Protein AF-E4Y263-F1 (afdb_monomer_lite)

pLDDT: mean 87.84, std 13.26, range [44.0, 98.25]

InterPro domains:
  IPR039341 Cilia- and flagella-associated protein 99 [PTHR34649] (2-249)

Foldseek 3Di:
DVVVVVVVVVVVVVVVVVVVVVVVVVVVVVVVVVVVVVVVVVVVVVVVVVVVVVVVVVVVVVVVVVVVVVVVVVVVVVVVVVVVVVVVVVVVVVVVVVVVVVVVVVVVVVVVVVVVVVVVVVVVVVVVVVVVVVVVVVVVPPDPDDQQDWPPPPDPPTGGNVVVVVVVVVVVVVVVVVVVVVVVVVVVVVVVVVVVVVVVVVVVVVVVVVVVVVVVVVVVVVVPDDDPPDVVNVVVVVVVVVVVVVVVVVD

Structure (mmCIF, N/CA/C/O backbone):
data_AF-E4Y263-F1
#
_entry.id   AF-E4Y263-F1
#
loop_
_atom_site.group_PDB
_atom_site.id
_atom_site.type_symbol
_atom_site.label_atom_id
_atom_site.label_alt_id
_atom_site.label_comp_id
_atom_site.label_asym_id
_atom_site.label_entity_id
_atom_site.label_seq_id
_atom_site.pdbx_PDB_ins_code
_atom_site.Cartn_x
_atom_site.Cartn_y
_atom_site.Cartn_z
_atom_site.occupancy
_atom_site.B_iso_or_equiv
_atom_site.auth_seq_id
_atom_site.auth_comp_id
_atom_site.auth_asym_id
_atom_site.auth_atom_id
_atom_site.pdbx_PDB_model_num
ATOM 1 N N . MET A 1 1 ? 80.414 5.541 -98.208 1.00 57.97 1 MET A N 1
ATOM 2 C CA . MET A 1 1 ? 80.816 5.590 -96.786 1.00 57.97 1 MET A CA 1
ATOM 3 C C . MET A 1 1 ? 80.369 6.869 -96.081 1.00 57.97 1 MET A C 1
ATOM 5 O O . MET A 1 1 ? 79.559 6.736 -95.184 1.00 57.97 1 MET A O 1
ATOM 9 N N . PHE A 1 2 ? 80.779 8.089 -96.466 1.00 61.56 2 PHE A N 1
ATOM 10 C CA . PHE A 1 2 ? 80.358 9.308 -95.733 1.00 61.56 2 PHE A CA 1
ATOM 11 C C . PHE A 1 2 ? 78.858 9.670 -95.847 1.00 61.56 2 PHE A C 1
ATOM 13 O O . PHE A 1 2 ? 78.283 10.146 -94.875 1.00 61.56 2 PHE A O 1
ATOM 20 N N . GLU A 1 3 ? 78.204 9.421 -96.987 1.00 65.25 3 GLU A N 1
ATOM 21 C CA . GLU A 1 3 ? 76.756 9.678 -97.153 1.00 65.25 3 GLU A CA 1
ATOM 22 C C . GLU A 1 3 ? 75.877 8.688 -96.378 1.00 65.25 3 GLU A C 1
ATOM 24 O O . GLU A 1 3 ? 74.865 9.073 -95.802 1.00 65.25 3 GLU A O 1
ATOM 29 N N . GLU A 1 4 ? 76.284 7.420 -96.314 1.00 72.12 4 GLU A N 1
ATOM 30 C CA . GLU A 1 4 ? 75.547 6.366 -95.606 1.00 72.12 4 GLU A CA 1
ATOM 31 C C . GLU A 1 4 ? 75.572 6.579 -94.088 1.00 72.12 4 GLU A C 1
ATOM 33 O O . GLU A 1 4 ? 74.602 6.267 -93.403 1.00 72.12 4 GLU A O 1
ATOM 38 N N . ASP A 1 5 ? 76.671 7.112 -93.551 1.00 75.94 5 ASP A N 1
ATOM 39 C CA . ASP A 1 5 ? 76.781 7.413 -92.123 1.00 75.94 5 ASP A CA 1
ATOM 40 C C . ASP A 1 5 ? 76.032 8.698 -91.743 1.00 75.94 5 ASP A C 1
ATOM 42 O O . ASP A 1 5 ? 75.445 8.755 -90.663 1.00 75.94 5 ASP A O 1
ATOM 46 N N . TRP A 1 6 ? 75.955 9.684 -92.645 1.00 78.75 6 TRP A N 1
ATOM 47 C CA . TRP A 1 6 ? 75.111 10.870 -92.461 1.00 78.75 6 TRP A CA 1
ATOM 48 C C . TRP A 1 6 ? 73.618 10.514 -92.444 1.00 78.75 6 TRP A C 1
ATOM 50 O O . TRP A 1 6 ? 72.897 10.918 -91.536 1.00 78.75 6 TRP A O 1
ATOM 60 N N . GLN A 1 7 ? 73.170 9.678 -93.385 1.00 78.94 7 GLN A N 1
ATOM 61 C CA . GLN A 1 7 ? 71.784 9.196 -93.442 1.00 78.94 7 GLN A CA 1
ATOM 62 C C . GLN A 1 7 ? 71.390 8.380 -92.206 1.00 78.94 7 GLN A C 1
ATOM 64 O O . GLN A 1 7 ? 70.271 8.498 -91.713 1.00 78.94 7 GLN A O 1
ATOM 69 N N . LYS A 1 8 ? 72.299 7.559 -91.665 1.00 82.19 8 LYS A N 1
ATOM 70 C CA . LYS A 1 8 ? 72.045 6.835 -90.407 1.00 82.19 8 LYS A CA 1
ATOM 71 C C . LYS A 1 8 ? 71.843 7.785 -89.232 1.00 82.19 8 LYS A C 1
ATOM 73 O O . LYS A 1 8 ? 71.008 7.506 -88.378 1.00 82.19 8 LYS A O 1
ATOM 78 N N . GLU A 1 9 ? 72.611 8.868 -89.165 1.00 83.62 9 GLU A N 1
ATOM 79 C CA . GLU A 1 9 ? 72.509 9.824 -88.065 1.00 83.62 9 GLU A CA 1
ATOM 80 C C . GLU A 1 9 ? 71.246 10.692 -88.174 1.00 83.62 9 GLU A C 1
ATOM 82 O O . GLU A 1 9 ? 70.584 10.940 -87.169 1.00 83.62 9 GLU A O 1
ATOM 87 N N . GLU A 1 10 ? 70.846 11.063 -89.392 1.00 84.19 10 GLU A N 1
ATOM 88 C CA . GLU A 1 10 ? 69.565 11.726 -89.664 1.00 84.19 10 GLU A CA 1
ATOM 89 C C . GLU A 1 10 ? 68.377 10.836 -89.260 1.00 84.19 10 GLU A C 1
ATOM 91 O O . GLU A 1 10 ? 67.541 11.258 -88.460 1.00 84.19 10 GLU A O 1
ATOM 96 N N . ASN A 1 11 ? 68.374 9.563 -89.673 1.00 86.25 11 ASN A N 1
ATOM 97 C CA . ASN A 1 11 ? 67.344 8.596 -89.280 1.00 86.25 11 ASN A CA 1
ATOM 98 C C . ASN A 1 11 ? 67.268 8.404 -87.755 1.00 86.25 11 ASN A C 1
ATOM 100 O O . ASN A 1 11 ? 66.178 8.326 -87.196 1.00 86.25 11 ASN A O 1
ATOM 104 N N . ARG A 1 12 ? 68.408 8.377 -87.050 1.00 87.56 12 ARG A N 1
ATOM 105 C CA . ARG A 1 12 ? 68.437 8.276 -85.578 1.00 87.56 12 ARG A CA 1
ATOM 106 C C . ARG A 1 12 ? 67.826 9.492 -84.894 1.00 87.56 12 ARG A C 1
ATOM 108 O O . ARG A 1 12 ? 67.163 9.358 -83.867 1.00 87.56 12 ARG A O 1
ATOM 115 N N . LEU A 1 13 ? 68.079 10.693 -85.411 1.00 87.62 13 LEU A N 1
ATOM 116 C CA . LEU A 1 13 ? 67.473 11.910 -84.873 1.00 87.62 13 LEU A CA 1
ATOM 117 C C . LEU A 1 13 ? 65.959 11.903 -85.097 1.00 87.62 13 LEU A C 1
ATOM 119 O O . LEU A 1 13 ? 65.211 12.257 -84.184 1.00 87.62 13 LEU A O 1
ATOM 123 N N . GLU A 1 14 ? 65.506 11.449 -86.263 1.00 89.44 14 GLU A N 1
ATOM 124 C CA . GLU A 1 14 ? 64.083 11.277 -86.558 1.00 89.44 14 GLU A CA 1
ATOM 125 C C . GLU A 1 14 ? 63.421 10.235 -85.646 1.00 89.44 14 GLU A C 1
ATOM 127 O O . GLU A 1 14 ? 62.374 10.528 -85.062 1.00 89.44 14 GLU A O 1
ATOM 132 N N . GLU A 1 15 ? 64.051 9.075 -85.440 1.00 91.19 15 GLU A N 1
ATOM 133 C CA . GLU A 1 15 ? 63.606 8.041 -84.495 1.00 91.19 15 GLU A CA 1
ATOM 134 C C . GLU A 1 15 ? 63.471 8.605 -83.074 1.00 91.19 15 GLU A C 1
ATOM 136 O O . GLU A 1 15 ? 62.409 8.497 -82.466 1.00 91.19 15 GLU A O 1
ATOM 141 N N . ASN A 1 16 ? 64.486 9.317 -82.573 1.00 89.75 16 ASN A N 1
ATOM 142 C CA . ASN A 1 16 ? 64.450 9.926 -81.239 1.00 89.75 16 ASN A CA 1
ATOM 143 C C . ASN A 1 16 ? 63.331 10.976 -81.088 1.00 89.75 16 ASN A C 1
ATOM 145 O O . ASN A 1 16 ? 62.694 11.075 -80.035 1.00 89.75 16 ASN A O 1
ATOM 149 N N . ILE A 1 17 ? 63.076 11.781 -82.126 1.00 92.94 17 ILE A N 1
ATOM 150 C CA . ILE A 1 17 ? 61.985 12.768 -82.125 1.00 92.94 17 ILE A CA 1
ATOM 151 C C . ILE A 1 17 ? 60.624 12.062 -82.121 1.00 92.94 17 ILE A C 1
ATOM 153 O O . ILE A 1 17 ? 59.702 12.508 -81.426 1.00 92.94 17 ILE A O 1
ATOM 157 N N . LEU A 1 18 ? 60.477 10.984 -82.893 1.00 93.06 18 LEU A N 1
ATOM 158 C CA . LEU A 1 18 ? 59.260 10.176 -82.928 1.00 93.06 18 LEU A CA 1
ATOM 159 C C . LEU A 1 18 ? 59.023 9.465 -81.593 1.00 93.06 18 LEU A C 1
ATOM 161 O O . LEU A 1 18 ? 57.904 9.524 -81.088 1.00 93.06 18 LEU A O 1
ATOM 165 N N . ASP A 1 19 ? 60.060 8.914 -80.969 1.00 91.94 19 ASP A N 1
ATOM 166 C CA . ASP A 1 19 ? 59.988 8.287 -79.647 1.00 91.94 19 ASP A CA 1
ATOM 167 C C . ASP A 1 19 ? 59.606 9.290 -78.554 1.00 91.94 19 ASP A C 1
ATOM 169 O O . ASP A 1 19 ? 58.760 9.004 -77.704 1.00 91.94 19 ASP A O 1
ATOM 173 N N . ALA A 1 20 ? 60.157 10.507 -78.590 1.00 92.00 20 ALA A N 1
ATOM 174 C CA . ALA A 1 20 ? 59.781 11.566 -77.655 1.00 92.00 20 ALA A CA 1
ATOM 175 C C . ALA A 1 20 ? 58.307 11.985 -77.819 1.00 92.00 20 ALA A C 1
ATOM 177 O O . ALA A 1 20 ? 57.600 12.185 -76.824 1.00 92.00 20 ALA A O 1
ATOM 178 N N . LYS A 1 21 ? 57.818 12.085 -79.065 1.00 94.81 21 LYS A N 1
ATOM 179 C CA . LYS A 1 21 ? 56.397 12.346 -79.356 1.00 94.81 21 LYS A CA 1
ATOM 180 C C . LYS A 1 21 ? 55.520 11.192 -78.877 1.00 94.81 21 LYS A C 1
ATOM 182 O O . LYS A 1 21 ? 54.539 11.437 -78.181 1.00 94.81 21 LYS A O 1
ATOM 187 N N . LEU A 1 22 ? 55.901 9.952 -79.178 1.00 94.75 22 LEU A N 1
ATOM 188 C CA . LEU A 1 22 ? 55.181 8.751 -78.765 1.00 94.75 22 LEU A CA 1
ATOM 189 C C . LEU A 1 22 ? 55.103 8.645 -77.239 1.00 94.75 22 LEU A C 1
ATOM 191 O O . LEU A 1 22 ? 54.028 8.411 -76.699 1.00 94.75 22 LEU A O 1
ATOM 195 N N . SER A 1 23 ? 56.206 8.898 -76.535 1.00 94.81 23 SER A N 1
ATOM 196 C CA . SER A 1 23 ? 56.261 8.921 -75.071 1.00 94.81 23 SER A CA 1
ATOM 197 C C . SER A 1 23 ? 55.316 9.971 -74.478 1.00 94.81 23 SER A C 1
ATOM 199 O O . SER A 1 23 ? 54.583 9.688 -73.527 1.00 94.81 23 SER A O 1
ATOM 201 N N . ARG A 1 24 ? 55.251 11.167 -75.082 1.00 94.69 24 ARG A N 1
ATOM 202 C CA . ARG A 1 24 ? 54.314 12.220 -74.667 1.00 94.69 24 ARG A CA 1
ATOM 203 C C . ARG A 1 24 ? 52.859 11.795 -74.863 1.00 94.69 24 ARG A C 1
ATOM 205 O O . ARG A 1 24 ? 52.063 11.945 -73.938 1.00 94.69 24 ARG A O 1
ATOM 212 N N . GLU A 1 25 ? 52.522 11.235 -76.021 1.00 94.12 25 GLU A N 1
ATOM 213 C CA . GLU A 1 25 ? 51.172 10.727 -76.300 1.00 94.12 25 GLU A CA 1
ATOM 214 C C . GLU A 1 25 ? 50.807 9.559 -75.369 1.00 94.12 25 GLU A C 1
ATOM 216 O O . GLU A 1 25 ? 49.720 9.528 -74.796 1.00 94.12 25 GLU A O 1
ATOM 221 N N . MET A 1 26 ? 51.740 8.637 -75.112 1.00 93.94 26 MET A N 1
ATOM 222 C CA . MET A 1 26 ? 51.562 7.545 -74.151 1.00 93.94 26 MET A CA 1
ATOM 223 C C . MET A 1 26 ? 51.335 8.065 -72.729 1.00 93.94 26 MET A C 1
ATOM 225 O O . MET A 1 26 ? 50.487 7.526 -72.018 1.00 93.94 26 MET A O 1
ATOM 229 N N . ALA A 1 27 ? 52.040 9.117 -72.304 1.00 95.12 27 ALA A N 1
ATOM 230 C CA . ALA A 1 27 ? 51.827 9.748 -71.003 1.00 95.12 27 ALA A CA 1
ATOM 231 C C . ALA A 1 27 ? 50.429 10.380 -70.897 1.00 95.12 27 ALA A C 1
ATOM 233 O O . ALA A 1 27 ? 49.756 10.194 -69.882 1.00 95.12 27 ALA A O 1
ATOM 234 N N . VAL A 1 28 ? 49.956 11.056 -71.953 1.00 95.75 28 VAL A N 1
ATOM 235 C CA . VAL A 1 28 ? 48.591 11.611 -72.024 1.00 95.75 28 VAL A CA 1
ATOM 236 C C . VAL A 1 28 ? 47.544 10.496 -71.975 1.00 95.75 28 VAL A C 1
ATOM 238 O O . VAL A 1 28 ? 46.604 10.574 -71.185 1.00 95.75 28 VAL A O 1
ATOM 241 N N . ILE A 1 29 ? 47.729 9.420 -72.746 1.00 95.81 29 ILE A N 1
ATOM 242 C CA . ILE A 1 29 ? 46.830 8.257 -72.750 1.00 95.81 29 ILE A CA 1
ATOM 243 C C . ILE A 1 29 ? 46.805 7.581 -71.375 1.00 95.81 29 ILE A C 1
ATOM 245 O O . ILE A 1 29 ? 45.734 7.247 -70.870 1.00 95.81 29 ILE A O 1
ATOM 249 N N . ASN A 1 30 ? 47.963 7.376 -70.747 1.00 95.50 30 ASN A N 1
ATOM 250 C CA . ASN A 1 30 ? 48.049 6.767 -69.421 1.00 95.50 30 ASN A CA 1
ATOM 251 C C . ASN A 1 30 ? 47.396 7.651 -68.355 1.00 95.50 30 ASN A C 1
ATOM 253 O O . ASN A 1 30 ? 46.682 7.137 -67.496 1.00 95.50 30 ASN A O 1
ATOM 257 N N . HIS A 1 31 ? 47.570 8.970 -68.444 1.00 95.69 31 HIS A N 1
ATOM 258 C CA . HIS A 1 31 ? 46.895 9.914 -67.562 1.00 95.69 31 HIS A CA 1
ATOM 259 C C . HIS A 1 31 ? 45.370 9.869 -67.737 1.00 95.69 31 HIS A C 1
ATOM 261 O O . HIS A 1 31 ? 44.643 9.785 -66.749 1.00 95.69 31 HIS A O 1
ATOM 267 N N . ALA A 1 32 ? 44.882 9.834 -68.980 1.00 95.44 32 ALA A N 1
ATOM 268 C CA . ALA A 1 32 ? 43.458 9.697 -69.275 1.00 95.44 32 ALA A CA 1
ATOM 269 C C . ALA A 1 32 ? 42.880 8.371 -68.747 1.00 95.44 32 ALA A C 1
ATOM 271 O O . ALA A 1 32 ? 41.819 8.368 -68.124 1.00 95.44 32 ALA A O 1
ATOM 272 N N . LYS A 1 33 ? 43.599 7.252 -68.922 1.00 96.19 33 LYS A N 1
ATOM 273 C CA . LYS A 1 33 ? 43.217 5.943 -68.360 1.00 96.19 33 LYS A CA 1
ATOM 274 C C . LYS A 1 33 ? 43.153 5.973 -66.834 1.00 96.19 33 LYS A C 1
ATOM 276 O O . LYS A 1 33 ? 42.241 5.395 -66.250 1.00 96.19 33 LYS A O 1
ATOM 281 N N . GLU A 1 34 ? 44.098 6.644 -66.185 1.00 96.81 34 GLU A N 1
ATOM 282 C CA . GLU A 1 34 ? 44.125 6.760 -64.727 1.00 96.81 34 GLU A CA 1
ATOM 283 C C . GLU A 1 34 ? 42.962 7.609 -64.198 1.00 96.81 34 GLU A C 1
ATOM 285 O O . GLU A 1 34 ? 42.326 7.245 -63.211 1.00 96.81 34 GLU A O 1
ATOM 290 N N . ILE A 1 35 ? 42.623 8.701 -64.889 1.00 96.44 35 ILE A N 1
ATOM 291 C CA . ILE A 1 35 ? 41.430 9.503 -64.591 1.00 96.44 35 ILE A CA 1
ATOM 292 C C . ILE A 1 35 ? 40.163 8.648 -64.724 1.00 96.44 35 ILE A C 1
ATOM 294 O O . ILE A 1 35 ? 39.343 8.634 -63.810 1.00 96.44 35 ILE A O 1
ATOM 298 N N . GLN A 1 36 ? 40.021 7.887 -65.814 1.00 96.50 36 GLN A N 1
ATOM 299 C CA . GLN A 1 36 ? 38.869 7.002 -66.022 1.00 96.50 36 GLN A CA 1
ATOM 300 C C . GLN A 1 36 ? 38.743 5.940 -64.924 1.00 96.50 36 GLN A C 1
ATOM 302 O O . GLN A 1 36 ? 37.648 5.730 -64.412 1.00 96.50 36 GLN A O 1
ATOM 307 N N . ARG A 1 37 ? 39.852 5.314 -64.510 1.00 96.81 37 ARG A N 1
ATOM 308 C CA . ARG A 1 37 ? 39.857 4.352 -63.395 1.00 96.81 37 ARG A CA 1
ATOM 309 C C . ARG A 1 37 ? 39.425 4.989 -62.081 1.00 96.81 37 ARG A C 1
ATOM 311 O O . ARG A 1 37 ? 38.632 4.401 -61.358 1.00 96.81 37 ARG A O 1
ATOM 318 N N . LYS A 1 38 ? 39.922 6.191 -61.778 1.00 97.19 38 LYS A N 1
ATOM 319 C CA . LYS A 1 38 ? 39.531 6.925 -60.567 1.00 97.19 38 LYS A CA 1
ATOM 320 C C . LYS A 1 38 ? 38.054 7.298 -60.577 1.00 97.19 38 LYS A C 1
ATOM 322 O O . LYS A 1 38 ? 37.421 7.214 -59.531 1.00 97.19 38 LYS A O 1
ATOM 327 N N . HIS A 1 39 ? 37.508 7.684 -61.730 1.00 96.94 39 HIS A N 1
ATOM 328 C CA . HI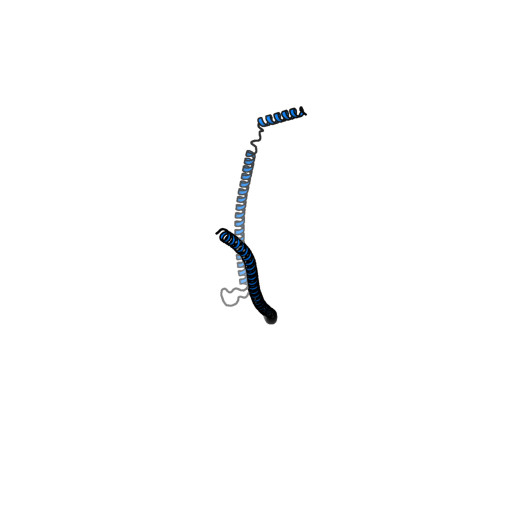S A 1 39 ? 36.073 7.923 -61.871 1.00 96.94 39 HIS A CA 1
ATOM 329 C C . HIS A 1 39 ? 35.261 6.644 -61.670 1.00 96.94 39 HIS A C 1
ATOM 331 O O . HIS A 1 39 ? 34.357 6.658 -60.846 1.00 96.94 39 HIS A O 1
ATOM 337 N N . ALA A 1 40 ? 35.636 5.540 -62.325 1.00 96.69 40 ALA A N 1
ATOM 338 C CA . ALA A 1 40 ? 34.960 4.254 -62.154 1.00 96.69 40 ALA A CA 1
ATOM 339 C C . ALA A 1 40 ? 34.953 3.802 -60.684 1.00 96.69 40 ALA A C 1
ATOM 341 O O . ALA A 1 40 ? 33.898 3.492 -60.146 1.00 96.69 40 ALA A O 1
ATOM 342 N N . LEU A 1 41 ? 36.100 3.878 -59.999 1.00 97.75 41 LEU A N 1
ATOM 343 C CA . LEU A 1 41 ? 36.201 3.540 -58.576 1.00 97.75 41 LEU A CA 1
ATOM 344 C C . LEU A 1 41 ? 35.361 4.482 -57.698 1.00 97.75 41 LEU A C 1
ATOM 346 O O . LEU A 1 41 ? 34.748 4.046 -56.728 1.00 97.75 41 LEU A O 1
ATOM 350 N N . ALA A 1 42 ? 35.316 5.778 -58.019 1.00 97.44 42 ALA A N 1
ATOM 351 C CA . ALA A 1 42 ? 34.481 6.730 -57.292 1.00 97.44 42 ALA A CA 1
ATOM 352 C C . ALA A 1 42 ? 32.982 6.456 -57.485 1.00 97.44 42 ALA A C 1
ATOM 354 O O . ALA A 1 42 ? 32.214 6.646 -56.542 1.00 97.44 42 ALA A O 1
ATOM 355 N N . ASP A 1 43 ? 32.568 6.023 -58.675 1.00 96.81 43 ASP A N 1
ATOM 356 C CA . ASP A 1 43 ? 31.181 5.662 -58.961 1.00 96.81 43 ASP A CA 1
ATOM 357 C C . ASP A 1 43 ? 30.799 4.341 -58.275 1.00 96.81 43 ASP A C 1
ATOM 359 O O . ASP A 1 43 ? 29.771 4.298 -57.603 1.00 96.81 43 ASP A O 1
ATOM 363 N N . GLU A 1 44 ? 31.671 3.326 -58.297 1.00 97.25 44 GLU A N 1
ATOM 364 C CA . GLU A 1 44 ? 31.502 2.087 -57.519 1.00 97.25 44 GLU A CA 1
ATOM 365 C C . GLU A 1 44 ? 31.345 2.383 -56.018 1.00 97.25 44 GLU A C 1
ATOM 367 O O . GLU A 1 44 ? 30.388 1.937 -55.384 1.00 97.25 44 GLU A O 1
ATOM 372 N N . LEU A 1 45 ? 32.225 3.217 -55.451 1.00 97.50 45 LEU A N 1
ATOM 373 C CA . LEU A 1 45 ? 32.158 3.596 -54.038 1.00 97.50 45 LEU A CA 1
ATOM 374 C C . LEU A 1 45 ? 30.873 4.371 -53.703 1.00 97.50 45 LEU A C 1
ATOM 376 O O . LEU A 1 45 ? 30.320 4.216 -52.613 1.00 97.50 45 LEU A O 1
ATOM 380 N N . ARG A 1 46 ? 30.383 5.215 -54.621 1.00 97.44 46 ARG A N 1
ATOM 381 C CA . ARG A 1 46 ? 29.104 5.922 -54.450 1.00 97.44 46 ARG A CA 1
ATOM 382 C C . ARG A 1 46 ? 27.934 4.950 -54.430 1.00 97.44 46 ARG A C 1
ATOM 384 O O . ARG A 1 46 ? 27.064 5.106 -53.578 1.00 97.44 46 ARG A O 1
ATOM 391 N N . GLU A 1 47 ? 27.910 3.970 -55.329 1.00 97.19 47 GLU A N 1
ATOM 392 C CA . GLU A 1 47 ? 26.861 2.949 -55.361 1.00 97.19 47 GLU A CA 1
ATOM 393 C C . GLU A 1 47 ? 26.874 2.080 -54.099 1.00 97.19 47 GLU A C 1
ATOM 395 O O . GLU A 1 47 ? 25.821 1.823 -53.516 1.00 97.19 47 GLU A O 1
ATOM 400 N N . GLU A 1 48 ? 28.051 1.650 -53.636 1.00 97.19 48 GLU A N 1
ATOM 401 C CA . GLU A 1 48 ? 28.186 0.909 -52.377 1.00 97.19 48 GLU A CA 1
ATOM 402 C C . GLU A 1 48 ? 27.718 1.738 -51.179 1.00 97.19 48 GLU A C 1
ATOM 404 O O . GLU A 1 48 ? 26.961 1.253 -50.337 1.00 97.19 48 GLU A O 1
ATOM 409 N N . TYR A 1 49 ? 28.111 3.012 -51.123 1.00 97.06 49 TYR A N 1
ATOM 410 C CA . TYR A 1 49 ? 27.677 3.918 -50.066 1.00 97.06 49 TYR A CA 1
ATOM 411 C C . TYR A 1 49 ? 26.158 4.135 -50.075 1.00 97.06 49 TYR A C 1
ATOM 413 O O . TYR A 1 49 ? 25.537 4.137 -49.012 1.00 97.06 49 TYR A O 1
ATOM 421 N N . GLN A 1 50 ? 25.546 4.278 -51.255 1.00 97.44 50 GLN A N 1
ATOM 422 C CA . GLN A 1 50 ? 24.092 4.395 -51.392 1.00 97.44 50 GLN A CA 1
ATOM 423 C C . GLN A 1 50 ? 23.377 3.132 -50.909 1.00 97.44 50 GLN A C 1
ATOM 425 O O . GLN A 1 50 ? 22.458 3.242 -50.105 1.00 97.44 50 GLN A O 1
ATOM 430 N N . LYS A 1 51 ? 23.852 1.939 -51.290 1.00 97.50 51 LYS A N 1
ATOM 431 C CA . LYS A 1 51 ? 23.293 0.666 -50.799 1.00 97.50 51 LYS A CA 1
ATOM 432 C C . LYS A 1 51 ? 23.353 0.573 -49.275 1.00 97.50 51 LYS A C 1
ATOM 434 O O . LYS A 1 51 ? 22.362 0.227 -48.640 1.00 97.50 51 LYS A O 1
ATOM 439 N N . LEU A 1 52 ? 24.486 0.939 -48.673 1.00 97.75 52 LEU A N 1
ATOM 440 C CA . LEU A 1 52 ? 24.631 0.954 -47.214 1.00 97.75 52 LEU A CA 1
ATOM 441 C C . LEU A 1 52 ? 23.684 1.955 -46.543 1.00 97.75 52 LEU A C 1
ATOM 443 O O . LEU A 1 52 ? 23.144 1.664 -45.473 1.00 97.75 52 LEU A O 1
ATOM 447 N N . LEU A 1 53 ? 23.480 3.124 -47.153 1.00 97.56 53 LEU A N 1
ATOM 448 C CA . LEU A 1 53 ? 22.547 4.130 -46.655 1.00 97.56 53 LEU A CA 1
ATOM 449 C C . LEU A 1 53 ? 21.100 3.633 -46.732 1.00 97.56 53 LEU A C 1
ATOM 451 O O . LEU A 1 53 ? 20.359 3.779 -45.759 1.00 97.56 53 LEU A O 1
ATOM 455 N N . ASP A 1 54 ? 20.721 3.008 -47.845 1.00 97.56 54 ASP A N 1
ATOM 456 C CA . ASP A 1 54 ? 19.390 2.442 -48.050 1.00 97.56 54 ASP A CA 1
ATOM 457 C C . ASP A 1 54 ? 19.120 1.327 -47.035 1.00 97.56 54 ASP A C 1
ATOM 459 O O . ASP A 1 54 ? 18.112 1.368 -46.328 1.00 97.56 54 ASP A O 1
ATOM 463 N N . GLU A 1 55 ? 20.055 0.392 -46.855 1.00 97.69 55 GLU A N 1
ATOM 464 C CA . GLU A 1 55 ? 19.941 -0.658 -45.839 1.00 97.69 55 GLU A CA 1
ATOM 465 C C . GLU A 1 55 ? 19.839 -0.091 -44.418 1.00 97.69 55 GLU A C 1
ATOM 467 O O . GLU A 1 55 ? 19.033 -0.562 -43.612 1.00 97.69 55 GLU A O 1
ATOM 472 N N . ALA A 1 56 ? 20.644 0.923 -44.091 1.00 97.81 56 ALA A N 1
ATOM 473 C CA . ALA A 1 56 ? 20.570 1.586 -42.795 1.00 97.81 56 ALA A CA 1
ATOM 474 C C . ALA A 1 56 ? 19.220 2.292 -42.606 1.00 97.81 56 ALA A C 1
ATOM 476 O O . ALA A 1 56 ? 18.667 2.269 -41.507 1.00 97.81 56 ALA A O 1
ATOM 477 N N . SER A 1 57 ? 18.667 2.899 -43.659 1.00 97.62 57 SER A N 1
ATOM 478 C CA . SER A 1 57 ? 17.361 3.561 -43.608 1.00 97.62 57 SER A CA 1
ATOM 479 C C . SER A 1 57 ? 16.229 2.568 -43.334 1.00 97.62 57 SER A C 1
ATOM 481 O O . SER A 1 57 ? 15.386 2.839 -42.477 1.00 97.62 57 SER A O 1
ATOM 483 N N . VAL A 1 58 ? 16.265 1.394 -43.974 1.00 97.81 58 VAL A N 1
ATOM 484 C CA . VAL A 1 58 ? 15.288 0.316 -43.776 1.00 97.81 58 VAL A CA 1
ATOM 485 C C . VAL A 1 58 ? 15.392 -0.239 -42.359 1.00 97.81 58 VAL A C 1
ATOM 487 O O . VAL A 1 58 ? 14.392 -0.252 -41.646 1.00 97.81 58 VAL A O 1
ATOM 490 N N . ARG A 1 59 ? 16.602 -0.589 -41.900 1.00 97.88 59 ARG A N 1
ATOM 491 C CA . ARG A 1 59 ? 16.819 -1.086 -40.529 1.00 97.88 59 ARG A CA 1
ATOM 492 C C . ARG A 1 59 ? 16.339 -0.085 -39.478 1.00 97.88 59 ARG A C 1
ATOM 494 O O . ARG A 1 59 ? 15.612 -0.448 -38.560 1.00 97.88 59 ARG A O 1
ATOM 501 N N . ASN A 1 60 ? 16.667 1.195 -39.651 1.00 97.38 60 ASN A N 1
ATOM 502 C CA . ASN A 1 60 ? 16.207 2.247 -38.746 1.00 97.38 60 ASN A CA 1
ATOM 503 C C . ASN A 1 60 ? 14.677 2.399 -38.753 1.00 97.38 60 ASN A C 1
ATOM 505 O O . ASN A 1 60 ? 14.095 2.719 -37.717 1.00 97.38 60 ASN A O 1
ATOM 509 N N . ALA A 1 61 ? 14.018 2.216 -39.900 1.00 97.75 61 ALA A N 1
ATOM 510 C CA . ALA A 1 61 ? 12.562 2.279 -39.991 1.00 97.75 61 ALA A CA 1
ATOM 511 C C . ALA A 1 61 ? 11.898 1.087 -39.284 1.00 97.75 61 ALA A C 1
ATOM 513 O O . ALA A 1 61 ? 10.947 1.283 -38.528 1.00 97.75 61 ALA A O 1
ATOM 514 N N . GLU A 1 62 ? 12.431 -0.121 -39.467 1.00 97.62 62 GLU A N 1
ATOM 515 C CA . GLU A 1 62 ? 11.959 -1.338 -38.797 1.00 97.62 62 GLU A CA 1
ATOM 516 C C . GLU A 1 62 ? 12.124 -1.252 -37.274 1.00 97.62 62 GLU A C 1
ATOM 518 O O . GLU A 1 62 ? 11.184 -1.530 -36.528 1.00 97.62 62 GLU A O 1
ATOM 523 N N . GLU A 1 63 ? 13.287 -0.799 -36.799 1.00 97.38 63 GLU A N 1
ATOM 524 C CA . GLU A 1 63 ? 13.540 -0.600 -35.369 1.00 97.38 63 GLU A CA 1
ATOM 525 C C . GLU A 1 63 ? 12.592 0.437 -34.760 1.00 97.38 63 GLU A C 1
ATOM 527 O O . GLU A 1 63 ? 12.047 0.221 -33.675 1.00 97.38 63 GLU A O 1
ATOM 532 N N . ARG A 1 64 ? 12.349 1.551 -35.463 1.00 97.50 64 ARG A N 1
ATOM 533 C CA . ARG A 1 64 ? 11.391 2.575 -35.018 1.00 97.50 64 ARG A CA 1
ATOM 534 C C . ARG A 1 64 ? 9.979 2.016 -34.924 1.00 97.50 64 ARG A C 1
ATOM 536 O O . ARG A 1 64 ? 9.349 2.202 -33.887 1.00 97.50 64 ARG A O 1
ATOM 543 N N . ALA A 1 65 ? 9.518 1.297 -35.946 1.00 97.81 65 ALA A N 1
ATOM 544 C CA . ALA A 1 65 ? 8.199 0.670 -35.939 1.00 97.81 65 ALA A CA 1
ATOM 545 C C . ALA A 1 65 ? 8.059 -0.326 -34.775 1.00 97.81 65 ALA A C 1
ATOM 547 O O . ALA A 1 65 ? 7.080 -0.286 -34.032 1.00 97.81 65 ALA A O 1
ATOM 548 N N . PHE A 1 66 ? 9.080 -1.154 -34.536 1.00 97.81 66 PHE A N 1
ATOM 549 C CA . PHE A 1 66 ? 9.092 -2.088 -33.410 1.00 97.81 66 PHE A CA 1
ATOM 550 C C . PHE A 1 66 ? 9.030 -1.378 -32.048 1.00 97.81 66 PHE A C 1
ATOM 552 O O . PHE A 1 66 ? 8.293 -1.795 -31.149 1.00 97.81 66 PHE A O 1
ATOM 559 N N . ILE A 1 67 ? 9.798 -0.298 -31.877 1.00 97.56 67 ILE A N 1
ATOM 560 C CA . ILE A 1 67 ? 9.791 0.501 -30.646 1.00 97.56 67 ILE A CA 1
ATOM 561 C C . ILE A 1 67 ? 8.426 1.165 -30.447 1.00 97.56 67 ILE A C 1
ATOM 563 O O . ILE A 1 67 ? 7.900 1.140 -29.333 1.00 97.56 67 ILE A O 1
ATOM 567 N N . GLU A 1 68 ? 7.837 1.731 -31.499 1.00 97.94 68 GLU A N 1
ATOM 568 C CA . GLU A 1 68 ? 6.514 2.356 -31.450 1.00 97.94 68 GLU A CA 1
ATOM 569 C C . GLU A 1 68 ? 5.433 1.352 -31.038 1.00 97.94 68 GLU A C 1
ATOM 571 O O . GLU A 1 68 ? 4.703 1.614 -30.077 1.00 97.94 68 GLU A O 1
ATOM 576 N N . ASP A 1 69 ? 5.395 0.172 -31.658 1.00 98.19 69 ASP A N 1
ATOM 577 C CA . ASP A 1 69 ? 4.478 -0.912 -31.287 1.00 98.19 69 ASP A CA 1
ATOM 578 C C . ASP A 1 69 ? 4.662 -1.324 -29.823 1.00 98.19 69 ASP A C 1
ATOM 580 O O . ASP A 1 69 ? 3.696 -1.516 -29.072 1.00 98.19 69 ASP A O 1
ATOM 584 N N . ARG A 1 70 ? 5.915 -1.418 -29.365 1.00 98.25 70 ARG A N 1
ATOM 585 C CA . ARG A 1 70 ? 6.211 -1.770 -27.976 1.00 98.25 70 ARG A CA 1
ATOM 586 C C . ARG A 1 70 ? 5.742 -0.695 -27.000 1.00 98.25 70 ARG A C 1
ATOM 588 O O . ARG A 1 70 ? 5.188 -1.027 -25.949 1.00 98.25 70 ARG A O 1
ATOM 595 N N . ILE A 1 71 ? 5.936 0.578 -27.333 1.00 97.88 71 ILE A N 1
ATOM 596 C CA . ILE A 1 71 ? 5.449 1.710 -26.538 1.00 97.88 71 ILE A CA 1
ATOM 597 C C . ILE A 1 71 ? 3.919 1.689 -26.478 1.00 97.88 71 ILE A C 1
ATOM 599 O O . ILE A 1 71 ? 3.358 1.846 -25.391 1.00 97.88 71 ILE A O 1
ATOM 603 N N . GLN A 1 72 ? 3.237 1.434 -27.596 1.00 97.88 72 GLN A N 1
ATOM 604 C CA . GLN A 1 72 ? 1.776 1.331 -27.630 1.00 97.88 72 GLN A CA 1
ATOM 605 C C . GLN A 1 72 ? 1.267 0.207 -26.718 1.00 97.88 72 GLN A C 1
ATOM 607 O O . GLN A 1 72 ? 0.394 0.451 -25.882 1.00 97.88 72 GLN A O 1
ATOM 612 N N . GLN A 1 73 ? 1.880 -0.981 -26.772 1.00 98.06 73 GLN A N 1
ATOM 613 C CA . GLN A 1 73 ? 1.549 -2.091 -25.866 1.00 98.06 73 GLN A CA 1
ATOM 614 C C . GLN A 1 73 ? 1.718 -1.706 -24.388 1.00 98.06 73 GLN A C 1
ATOM 616 O O . GLN A 1 73 ? 0.865 -2.027 -23.556 1.00 98.06 73 GLN A O 1
ATOM 621 N N . ILE A 1 74 ? 2.798 -0.993 -24.047 1.00 98.25 74 ILE A N 1
ATOM 622 C CA . ILE A 1 74 ? 3.045 -0.516 -22.678 1.00 98.25 74 ILE A CA 1
ATOM 623 C C . ILE A 1 74 ? 1.973 0.496 -22.255 1.00 98.25 74 ILE A C 1
ATOM 625 O O . ILE A 1 74 ? 1.450 0.409 -21.142 1.00 98.25 74 ILE A O 1
ATOM 629 N N . ILE A 1 75 ? 1.606 1.436 -23.129 1.00 97.94 75 ILE A N 1
ATOM 630 C CA . ILE A 1 75 ? 0.556 2.426 -22.856 1.00 97.94 75 ILE A CA 1
ATOM 631 C C . ILE A 1 75 ? -0.787 1.731 -22.612 1.00 97.94 75 ILE A C 1
ATOM 633 O O . ILE A 1 75 ? -1.483 2.061 -21.649 1.00 97.94 75 ILE A O 1
ATOM 637 N N . GLU A 1 76 ? -1.159 0.757 -23.440 1.00 98.06 76 GLU A N 1
ATOM 638 C CA . GLU A 1 76 ? -2.395 -0.008 -23.265 1.00 98.06 76 GLU A CA 1
ATOM 639 C C . GLU A 1 76 ? -2.405 -0.825 -21.972 1.00 98.06 76 GLU A C 1
ATOM 641 O O . GLU A 1 76 ? -3.406 -0.828 -21.249 1.00 98.06 76 GLU A O 1
ATOM 646 N N . ALA A 1 77 ? -1.294 -1.488 -21.646 1.00 97.75 77 ALA A N 1
ATOM 647 C CA . ALA A 1 77 ? -1.148 -2.213 -20.389 1.00 97.75 77 ALA A CA 1
ATOM 648 C C . ALA A 1 77 ? -1.293 -1.268 -19.186 1.00 97.75 77 ALA A C 1
ATOM 650 O O . ALA A 1 77 ? -2.053 -1.558 -18.261 1.00 97.75 77 ALA A O 1
ATOM 651 N N . ASN A 1 78 ? -0.653 -0.097 -19.228 1.00 97.56 78 ASN A N 1
ATOM 652 C CA . ASN A 1 78 ? -0.758 0.911 -18.174 1.00 97.56 78 ASN A CA 1
ATOM 653 C C . ASN A 1 78 ? -2.186 1.455 -18.027 1.00 97.56 78 ASN A C 1
ATOM 655 O O . ASN A 1 78 ? -2.661 1.611 -16.902 1.00 97.56 78 ASN A O 1
ATOM 659 N N . LYS A 1 79 ? -2.908 1.675 -19.135 1.00 98.12 79 LYS A N 1
ATOM 660 C CA . LYS A 1 79 ? -4.334 2.049 -19.106 1.00 98.12 79 LYS A CA 1
ATOM 661 C C . LYS A 1 79 ? -5.182 0.970 -18.428 1.00 98.12 79 LYS A C 1
ATOM 663 O O . LYS A 1 79 ? -5.995 1.293 -17.564 1.00 98.12 79 LYS A O 1
ATOM 668 N N . LYS A 1 80 ? -4.967 -0.308 -18.762 1.00 98.00 80 LYS A N 1
ATOM 669 C CA . LYS A 1 80 ? -5.668 -1.439 -18.125 1.00 98.00 80 LYS A CA 1
ATOM 670 C C . LYS A 1 80 ? -5.364 -1.513 -16.626 1.00 98.00 80 LYS A C 1
ATOM 672 O O . LYS A 1 80 ? -6.282 -1.662 -15.825 1.00 98.00 80 LYS A O 1
ATOM 677 N N . ILE A 1 81 ? -4.101 -1.345 -16.232 1.00 98.00 81 ILE A N 1
ATOM 678 C CA . ILE A 1 81 ? -3.692 -1.316 -14.820 1.00 98.00 81 ILE A CA 1
ATOM 679 C C . ILE A 1 81 ? -4.375 -0.163 -14.077 1.00 98.00 81 ILE A C 1
ATOM 681 O O . ILE A 1 81 ? -4.876 -0.370 -12.973 1.00 98.00 81 ILE A O 1
ATOM 685 N N . ALA A 1 82 ? -4.428 1.032 -14.670 1.00 97.94 82 ALA A N 1
ATOM 686 C CA . ALA A 1 82 ? -5.094 2.184 -14.067 1.00 97.94 82 ALA A CA 1
ATOM 687 C C . ALA A 1 82 ? -6.588 1.914 -13.824 1.00 97.94 82 ALA A C 1
ATOM 689 O O . ALA A 1 82 ? -7.071 2.131 -12.716 1.00 97.94 82 ALA A O 1
ATOM 690 N N . GLN A 1 83 ? -7.287 1.343 -14.809 1.00 97.94 83 GLN A N 1
ATOM 691 C CA . GLN A 1 83 ? -8.699 0.966 -14.674 1.00 97.94 83 GLN A CA 1
ATOM 692 C C . GLN A 1 83 ? -8.925 -0.094 -13.588 1.00 97.94 83 GLN A C 1
ATOM 694 O O . GLN A 1 83 ? -9.885 -0.005 -12.825 1.00 97.94 83 GLN A O 1
ATOM 699 N N . ILE A 1 84 ? -8.051 -1.102 -13.496 1.00 97.81 84 ILE A N 1
ATOM 700 C CA . ILE A 1 84 ? -8.143 -2.131 -12.448 1.00 97.81 84 ILE A CA 1
ATOM 701 C C . ILE A 1 84 ? -7.935 -1.506 -11.067 1.00 97.81 84 ILE A C 1
ATOM 703 O O . ILE A 1 84 ? -8.684 -1.815 -10.143 1.00 97.81 84 ILE A O 1
ATOM 707 N N . ARG A 1 85 ? -6.952 -0.609 -10.921 1.00 97.62 85 ARG A N 1
ATOM 708 C CA . ARG A 1 85 ? -6.705 0.104 -9.659 1.00 97.62 85 ARG A CA 1
ATOM 709 C C . ARG A 1 85 ? -7.912 0.933 -9.237 1.00 97.62 85 ARG A C 1
ATOM 711 O O . ARG A 1 85 ? -8.305 0.859 -8.082 1.00 97.62 85 ARG A O 1
ATOM 718 N N . GLU A 1 86 ? -8.521 1.666 -10.164 1.00 98.00 86 GLU A N 1
ATOM 719 C CA . GLU A 1 86 ? -9.719 2.460 -9.883 1.00 98.00 86 GLU A CA 1
ATOM 720 C C . GLU A 1 86 ? -10.890 1.585 -9.412 1.00 98.00 86 GLU A C 1
ATOM 722 O O . GLU A 1 86 ? -11.484 1.861 -8.370 1.00 98.00 86 GLU A O 1
ATOM 727 N N . ARG A 1 87 ? -11.174 0.477 -10.113 1.00 98.06 87 ARG A N 1
ATOM 728 C CA . ARG A 1 87 ? -12.215 -0.479 -9.691 1.00 98.06 87 ARG A CA 1
ATOM 729 C C . ARG A 1 87 ? -11.929 -1.065 -8.312 1.00 98.06 87 ARG A C 1
ATOM 731 O O . ARG A 1 87 ? -12.834 -1.143 -7.488 1.00 98.06 87 ARG A O 1
ATOM 738 N N . LEU A 1 88 ? -10.676 -1.431 -8.050 1.00 98.25 88 LEU A N 1
ATOM 739 C CA . LEU A 1 88 ? -10.264 -1.982 -6.764 1.00 98.25 88 LEU A CA 1
ATOM 740 C C . LEU A 1 88 ? -10.480 -0.982 -5.622 1.00 98.25 88 LEU A C 1
ATOM 742 O O . LEU A 1 88 ? -10.948 -1.370 -4.554 1.00 98.25 88 LEU A O 1
ATOM 746 N N . GLU A 1 89 ? -10.154 0.295 -5.821 1.00 97.44 89 GLU A N 1
ATOM 747 C CA . GLU A 1 89 ? -10.388 1.321 -4.799 1.00 97.44 89 GLU A CA 1
ATOM 748 C C . GLU A 1 89 ? -11.886 1.537 -4.544 1.00 97.44 89 GLU A C 1
ATOM 750 O O . GLU A 1 89 ? -12.306 1.613 -3.387 1.00 97.44 89 GLU A O 1
ATOM 755 N N . LEU A 1 90 ? -12.718 1.535 -5.591 1.00 98.06 90 LEU A N 1
ATOM 756 C CA . LEU A 1 90 ? -14.176 1.595 -5.438 1.00 98.06 90 LEU A CA 1
ATOM 757 C C . LEU A 1 90 ? -14.723 0.398 -4.644 1.00 98.06 90 LEU A C 1
ATOM 759 O O . LEU A 1 90 ? -15.539 0.578 -3.738 1.00 98.06 90 LEU A O 1
ATOM 763 N N . GLU A 1 91 ? -14.253 -0.816 -4.936 1.00 98.00 91 GLU A N 1
ATOM 764 C CA . GLU A 1 91 ? -14.650 -2.026 -4.207 1.00 98.00 91 GLU A CA 1
ATOM 765 C C . GLU A 1 91 ? -14.195 -1.995 -2.745 1.00 98.00 91 GLU A C 1
ATOM 767 O O . GLU A 1 91 ? -14.992 -2.285 -1.852 1.00 98.00 91 GLU A O 1
ATOM 772 N N . LYS A 1 92 ? -12.955 -1.573 -2.465 1.00 97.94 92 LYS A N 1
ATOM 773 C CA . LYS A 1 92 ? -12.465 -1.389 -1.089 1.00 97.94 92 LYS A CA 1
ATOM 774 C C . LYS A 1 92 ? -13.328 -0.402 -0.314 1.00 97.94 92 LYS A C 1
ATOM 776 O O . LYS A 1 92 ? -13.689 -0.679 0.829 1.00 97.94 92 LYS A O 1
ATOM 781 N N . HIS A 1 93 ? -13.671 0.734 -0.922 1.00 97.19 93 HIS A N 1
ATOM 782 C CA . HIS A 1 93 ? -14.541 1.724 -0.296 1.00 97.19 93 HIS A CA 1
ATOM 783 C C . HIS A 1 93 ? -15.937 1.166 -0.024 1.00 97.19 93 HIS A C 1
ATOM 785 O O . HIS A 1 93 ? -16.466 1.377 1.069 1.00 97.19 93 HIS A O 1
ATOM 791 N N . LYS A 1 94 ? -16.503 0.410 -0.971 1.00 98.19 94 LYS A N 1
ATOM 792 C CA . LYS A 1 94 ? -17.793 -0.262 -0.799 1.00 98.19 94 LYS A CA 1
ATOM 793 C C . LYS A 1 94 ? -17.758 -1.250 0.370 1.00 98.19 94 LYS A C 1
ATOM 795 O O . LYS A 1 94 ? -18.578 -1.134 1.276 1.00 98.19 94 LYS A O 1
ATOM 800 N N . ILE A 1 95 ? -16.768 -2.142 0.404 1.00 97.94 95 ILE A N 1
ATOM 801 C CA . ILE A 1 95 ? -16.591 -3.129 1.481 1.00 97.94 95 ILE A CA 1
ATOM 802 C C . ILE A 1 95 ? -16.395 -2.428 2.831 1.00 97.94 95 ILE A C 1
ATOM 804 O O . ILE A 1 95 ? -17.002 -2.807 3.829 1.00 97.94 95 ILE A O 1
ATOM 808 N N . ALA A 1 96 ? -15.582 -1.371 2.884 1.00 98.12 96 ALA A N 1
ATOM 809 C CA . ALA A 1 96 ? -15.381 -0.601 4.110 1.00 98.12 96 ALA A CA 1
ATOM 810 C C . ALA A 1 96 ? -16.678 0.073 4.599 1.00 98.12 96 ALA A C 1
ATOM 812 O O . ALA A 1 96 ? -16.900 0.164 5.810 1.00 98.12 96 ALA A O 1
ATOM 813 N N . GLY A 1 97 ? -17.529 0.530 3.674 1.00 98.00 97 GLY A N 1
ATOM 814 C CA . GLY A 1 97 ? -18.876 1.023 3.964 1.00 98.00 97 GLY A CA 1
ATOM 815 C C . GLY A 1 97 ? -19.772 -0.070 4.548 1.00 98.00 97 GLY A C 1
ATOM 816 O O . GLY A 1 97 ? -20.291 0.094 5.649 1.00 98.00 97 GLY A O 1
ATOM 817 N N . GLU A 1 98 ? -19.859 -1.221 3.881 1.00 98.06 98 GLU A N 1
ATOM 818 C CA . GLU A 1 98 ? -20.655 -2.372 4.330 1.00 98.06 98 GLU A CA 1
ATOM 819 C C . GLU A 1 98 ? -20.224 -2.869 5.719 1.00 98.06 98 GLU A C 1
ATOM 821 O O . GLU A 1 98 ? -21.067 -3.107 6.584 1.00 98.06 98 GLU A O 1
ATOM 826 N N . ILE A 1 99 ? -18.914 -2.952 5.982 1.00 98.25 99 ILE A N 1
ATOM 827 C CA . ILE A 1 99 ? -18.376 -3.321 7.300 1.00 98.25 99 ILE A CA 1
ATOM 828 C C . ILE A 1 99 ? -18.782 -2.295 8.359 1.00 98.25 99 ILE A C 1
ATOM 830 O O . ILE A 1 99 ? -19.158 -2.672 9.470 1.00 98.25 99 ILE A O 1
ATOM 834 N N . ARG A 1 100 ? -18.706 -0.997 8.044 1.00 97.62 100 ARG A N 1
ATOM 835 C CA . ARG A 1 100 ? -19.097 0.069 8.975 1.00 97.62 100 ARG A CA 1
ATOM 836 C C . ARG A 1 100 ? -20.581 -0.019 9.309 1.00 97.62 100 ARG A C 1
ATOM 838 O O . ARG A 1 100 ? -20.930 0.060 10.486 1.00 97.62 100 ARG A O 1
ATOM 845 N N . ASP A 1 101 ? -21.423 -0.214 8.304 1.00 97.69 101 ASP A N 1
ATOM 846 C CA . ASP A 1 101 ? -22.869 -0.305 8.475 1.00 97.69 101 ASP A CA 1
ATOM 847 C C . ASP A 1 101 ? -23.254 -1.557 9.260 1.00 97.69 101 ASP A C 1
ATOM 849 O O . ASP A 1 101 ? -24.024 -1.472 10.216 1.00 97.69 101 ASP A O 1
ATOM 853 N N . HIS A 1 102 ? -22.660 -2.706 8.932 1.00 98.00 102 HIS A N 1
ATOM 854 C CA . HIS A 1 102 ? -22.861 -3.949 9.672 1.00 98.00 102 HIS A CA 1
ATOM 855 C C . HIS A 1 102 ? -22.418 -3.813 11.133 1.00 98.00 102 HIS A C 1
ATOM 857 O O . HIS A 1 102 ? -23.146 -4.184 12.051 1.00 98.00 102 HIS A O 1
ATOM 863 N N . ARG A 1 103 ? -21.251 -3.206 11.370 1.00 97.56 103 ARG A N 1
ATOM 864 C CA . ARG A 1 103 ? -20.748 -2.928 12.718 1.00 97.56 103 ARG A CA 1
ATOM 865 C C . ARG A 1 103 ? -21.706 -2.027 13.500 1.00 97.56 103 ARG A C 1
ATOM 867 O O . ARG A 1 103 ? -21.982 -2.300 14.662 1.00 97.56 103 ARG A O 1
ATOM 874 N N . ASN A 1 104 ? -22.205 -0.961 12.880 1.00 97.19 104 ASN A N 1
ATOM 875 C CA . ASN A 1 104 ? -23.134 -0.037 13.526 1.00 97.19 104 ASN A CA 1
ATOM 876 C C . ASN A 1 104 ? -24.472 -0.717 13.857 1.00 97.19 104 ASN A C 1
ATOM 878 O O . ASN A 1 104 ? -24.988 -0.504 14.950 1.00 97.19 104 ASN A O 1
ATOM 882 N N . LYS A 1 105 ? -24.994 -1.568 12.962 1.00 97.94 105 LYS A N 1
ATOM 883 C CA . LYS A 1 105 ? -26.196 -2.381 13.218 1.00 97.94 105 LYS A CA 1
ATOM 884 C C . LYS A 1 105 ? -25.998 -3.321 14.404 1.00 97.94 105 LYS A C 1
ATOM 886 O O . LYS A 1 105 ? -26.787 -3.273 15.337 1.00 97.94 105 LYS A O 1
ATOM 891 N N . LEU A 1 106 ? -24.896 -4.073 14.428 1.00 97.94 106 LEU A N 1
ATOM 892 C CA . LEU A 1 106 ? -24.565 -4.950 15.555 1.00 97.94 106 LEU A CA 1
ATOM 893 C C . LEU A 1 106 ? -24.450 -4.184 16.879 1.00 97.94 106 LEU A C 1
ATOM 89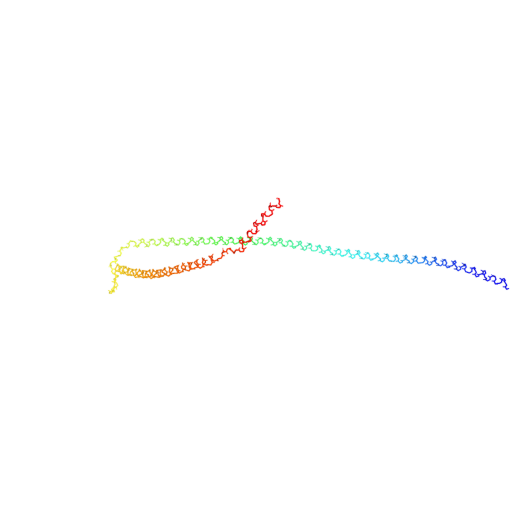5 O O . LEU A 1 106 ? -24.913 -4.656 17.914 1.00 97.94 106 LEU A O 1
ATOM 899 N N . PHE A 1 107 ? -23.839 -2.996 16.867 1.00 97.31 107 PHE A N 1
ATOM 900 C CA . PHE A 1 107 ? -23.768 -2.164 18.068 1.00 97.31 107 PHE A CA 1
ATOM 901 C C . PHE A 1 107 ? -25.139 -1.653 18.510 1.00 97.31 107 PHE A C 1
ATOM 903 O O . PHE A 1 107 ? -25.392 -1.614 19.712 1.00 97.31 107 PHE A O 1
ATOM 910 N N . ALA A 1 108 ? -26.014 -1.283 17.574 1.00 97.56 108 ALA A N 1
ATOM 911 C CA . ALA A 1 108 ? -27.374 -0.858 17.887 1.00 97.56 108 ALA A CA 1
ATOM 912 C C . ALA A 1 108 ? -28.196 -2.006 18.493 1.00 97.56 108 ALA A C 1
ATOM 914 O O . ALA A 1 108 ? -28.780 -1.829 19.559 1.00 97.56 108 ALA A O 1
ATOM 915 N N . GLU A 1 109 ? -28.162 -3.192 17.880 1.00 97.88 109 GLU A N 1
ATOM 916 C CA . GLU A 1 109 ? -28.830 -4.400 18.387 1.00 97.88 109 GLU A CA 1
ATOM 917 C C . GLU A 1 109 ? -28.326 -4.775 19.785 1.00 97.88 109 GLU A C 1
ATOM 919 O O . GLU A 1 109 ? -29.115 -5.047 20.690 1.00 97.88 109 GLU A O 1
ATOM 924 N N . LYS A 1 110 ? -27.005 -4.729 19.997 1.00 98.00 110 LYS A N 1
ATOM 925 C CA . LYS A 1 110 ? -26.415 -4.989 21.311 1.00 98.00 110 LYS A CA 1
ATOM 926 C C . LYS A 1 110 ? -26.845 -3.951 22.348 1.00 98.00 110 LYS A C 1
ATOM 928 O O . LYS A 1 110 ? -27.205 -4.324 23.458 1.00 98.00 110 LYS A O 1
ATOM 933 N N . ALA A 1 111 ? -26.837 -2.666 21.997 1.00 97.62 111 ALA A N 1
ATOM 934 C CA . ALA A 1 111 ? -27.265 -1.605 22.903 1.00 97.62 111 ALA A CA 1
ATOM 935 C C . ALA A 1 111 ? -28.748 -1.742 23.285 1.00 97.62 111 ALA A C 1
ATOM 937 O O . ALA A 1 111 ? -29.103 -1.534 24.445 1.00 97.62 111 ALA A O 1
ATOM 938 N N . GLU A 1 112 ? -29.606 -2.125 22.337 1.00 97.75 112 GLU A N 1
ATOM 939 C CA . GLU A 1 112 ? -31.017 -2.409 22.599 1.00 97.75 112 GLU A CA 1
ATOM 940 C C . GLU A 1 112 ? -31.181 -3.623 23.525 1.00 97.75 112 GLU A C 1
ATOM 942 O O . GLU A 1 112 ? -31.934 -3.565 24.502 1.00 97.75 112 GLU A O 1
ATOM 947 N N . HIS A 1 113 ? -30.437 -4.702 23.269 1.00 97.75 113 HIS A N 1
ATOM 948 C CA . HIS A 1 113 ? -30.448 -5.892 24.114 1.00 97.75 113 HIS A CA 1
ATOM 949 C C . HIS A 1 113 ? -30.002 -5.581 25.550 1.00 97.75 113 HIS A C 1
ATOM 951 O O . HIS A 1 113 ? -30.723 -5.900 26.498 1.00 97.75 113 HIS A O 1
ATOM 957 N N . ASP A 1 114 ? -28.875 -4.885 25.711 1.00 97.56 114 ASP A N 1
ATOM 958 C CA . ASP A 1 114 ? -28.338 -4.486 27.013 1.00 97.56 114 ASP A CA 1
ATOM 959 C C . ASP A 1 114 ? -29.324 -3.559 27.754 1.00 97.56 114 ASP A C 1
ATOM 961 O O . ASP A 1 114 ? -29.545 -3.701 28.961 1.00 97.56 114 ASP A O 1
ATOM 965 N N . ALA A 1 115 ? -29.984 -2.633 27.046 1.00 97.31 115 ALA A N 1
ATOM 966 C CA . ALA A 1 115 ? -31.004 -1.761 27.630 1.00 97.31 115 ALA A CA 1
ATOM 967 C C . ALA A 1 115 ? -32.230 -2.550 28.122 1.00 97.31 115 ALA A C 1
ATOM 969 O O . ALA A 1 115 ? -32.729 -2.303 29.227 1.00 97.31 115 ALA A O 1
ATOM 970 N N . ASN A 1 116 ? -32.696 -3.520 27.334 1.00 97.62 116 ASN A N 1
ATOM 971 C CA . ASN A 1 116 ? -33.803 -4.403 27.696 1.00 97.62 116 ASN A CA 1
ATOM 972 C C . ASN A 1 116 ? -33.453 -5.286 28.901 1.00 97.62 116 ASN A C 1
ATOM 974 O O . ASN A 1 116 ? -34.249 -5.380 29.842 1.00 97.62 116 ASN A O 1
ATOM 978 N N . GLU A 1 117 ? -32.250 -5.858 28.932 1.00 97.94 117 GLU A N 1
ATOM 979 C CA . GLU A 1 117 ? -31.765 -6.653 30.061 1.00 97.94 117 GLU A CA 1
ATOM 980 C C . GLU A 1 117 ? -31.663 -5.799 31.337 1.00 97.94 117 GLU A C 1
ATOM 982 O O . GLU A 1 117 ? -32.134 -6.196 32.407 1.00 97.94 117 GLU A O 1
ATOM 987 N N . MET A 1 118 ? -31.128 -4.578 31.236 1.00 97.31 118 MET A N 1
ATOM 988 C CA . MET A 1 118 ? -31.061 -3.643 32.362 1.00 97.31 118 MET A CA 1
ATOM 989 C C . MET A 1 118 ? -32.449 -3.237 32.858 1.00 97.31 118 MET A C 1
ATOM 991 O O . MET A 1 118 ? -32.671 -3.142 34.067 1.00 97.31 118 MET A O 1
ATOM 995 N N . ASN A 1 119 ? -33.409 -3.030 31.957 1.00 97.62 119 ASN A N 1
ATOM 996 C CA . ASN A 1 119 ? -34.792 -2.751 32.332 1.00 97.62 119 ASN A CA 1
ATOM 997 C C . ASN A 1 119 ? -35.447 -3.950 33.033 1.00 97.62 119 ASN A C 1
ATOM 999 O O . ASN A 1 119 ? -36.148 -3.758 34.030 1.00 97.62 119 ASN A O 1
ATOM 1003 N N . ALA A 1 120 ? -35.185 -5.179 32.581 1.00 97.88 120 ALA A N 1
ATOM 1004 C CA . ALA A 1 120 ? -35.642 -6.393 33.255 1.00 97.88 120 ALA A CA 1
ATOM 1005 C C . ALA A 1 120 ? -35.040 -6.515 34.667 1.00 97.88 120 ALA A C 1
ATOM 1007 O O . ALA A 1 120 ? -35.779 -6.709 35.636 1.00 97.88 120 ALA A O 1
ATOM 1008 N N . LYS A 1 121 ? -33.726 -6.288 34.814 1.00 97.94 121 LYS A N 1
ATOM 1009 C CA . LYS A 1 121 ? -33.036 -6.260 36.117 1.00 97.94 121 LYS A CA 1
ATOM 1010 C C . LYS A 1 121 ? -33.628 -5.202 37.051 1.00 97.94 121 LYS A C 1
ATOM 1012 O O . LYS A 1 121 ? -33.907 -5.494 38.212 1.00 97.94 121 LYS A O 1
ATOM 1017 N N . LYS A 1 122 ? -33.893 -3.988 36.551 1.00 97.12 122 LYS A N 1
ATOM 1018 C CA . LYS A 1 122 ? -34.544 -2.916 37.329 1.00 97.12 122 LYS A CA 1
ATOM 1019 C C . LYS A 1 122 ? -35.934 -3.326 37.821 1.00 97.12 122 LYS A C 1
ATOM 1021 O O . LYS A 1 122 ? -36.236 -3.124 38.997 1.00 97.12 122 LYS A O 1
ATOM 1026 N N . LYS A 1 123 ? -36.764 -3.924 36.955 1.00 97.62 123 LYS A N 1
ATOM 1027 C CA . LYS A 1 123 ? -38.099 -4.431 37.327 1.00 97.62 123 LYS A CA 1
ATOM 1028 C C . LYS A 1 123 ? -38.011 -5.513 38.407 1.00 97.62 123 LYS A C 1
ATOM 1030 O O . LYS A 1 123 ? -38.761 -5.458 39.380 1.00 97.62 123 LYS A O 1
ATOM 1035 N N . LEU A 1 124 ? -37.062 -6.442 38.281 1.00 97.81 124 LEU A N 1
ATOM 1036 C CA . LEU A 1 124 ? -36.827 -7.489 39.277 1.00 97.81 124 LEU A CA 1
ATOM 1037 C C . LEU A 1 124 ? -36.418 -6.903 40.637 1.00 97.81 124 LEU A C 1
ATOM 1039 O O . LEU A 1 124 ? -37.009 -7.249 41.657 1.00 97.81 124 LEU A O 1
ATOM 1043 N N . ILE A 1 125 ? -35.467 -5.964 40.658 1.00 97.00 125 ILE A N 1
ATOM 1044 C CA . ILE A 1 125 ? -35.041 -5.284 41.892 1.00 97.00 125 ILE A CA 1
ATOM 1045 C C . ILE A 1 125 ? -36.217 -4.546 42.543 1.00 97.00 125 ILE A C 1
ATOM 1047 O O . ILE A 1 125 ? -36.385 -4.611 43.762 1.00 97.00 125 ILE A O 1
ATOM 1051 N N . ALA A 1 126 ? -37.046 -3.857 41.754 1.00 96.88 126 ALA A N 1
ATOM 1052 C CA . ALA A 1 126 ? -38.233 -3.177 42.266 1.00 96.88 126 ALA A CA 1
ATOM 1053 C C . ALA A 1 126 ? -39.229 -4.162 42.905 1.00 96.88 126 ALA A C 1
ATOM 1055 O O . ALA A 1 126 ? -39.752 -3.876 43.984 1.00 96.88 126 ALA A O 1
ATOM 1056 N N . SER A 1 127 ? -39.437 -5.330 42.286 1.00 96.81 127 SER A N 1
ATOM 1057 C CA . SER A 1 127 ? -40.278 -6.407 42.824 1.00 96.81 127 SER A CA 1
ATOM 1058 C C . SER A 1 127 ? -39.731 -6.962 44.146 1.00 96.81 127 SER A C 1
ATOM 1060 O O . SER A 1 127 ? -40.465 -7.007 45.134 1.00 96.81 127 SER A O 1
ATOM 1062 N N . ILE A 1 128 ? -38.430 -7.272 44.216 1.00 96.25 128 ILE A N 1
ATOM 1063 C CA . ILE A 1 128 ? -37.774 -7.747 45.447 1.00 96.25 128 ILE A CA 1
ATOM 1064 C C . ILE A 1 128 ? -37.928 -6.718 46.573 1.00 96.25 128 ILE A C 1
ATOM 1066 O O . ILE A 1 128 ? -38.312 -7.073 47.684 1.00 96.25 128 ILE A O 1
ATOM 1070 N N . ARG A 1 129 ? -37.688 -5.431 46.293 1.00 95.38 129 ARG A N 1
ATOM 1071 C CA . ARG A 1 129 ? -37.848 -4.357 47.289 1.00 95.38 129 ARG A CA 1
ATOM 1072 C C . ARG A 1 129 ? -39.293 -4.211 47.764 1.00 95.38 129 ARG A C 1
ATOM 1074 O O . ARG A 1 129 ? -39.520 -3.932 48.937 1.00 95.38 129 ARG A O 1
ATOM 1081 N N . ALA A 1 130 ? -40.273 -4.374 46.875 1.00 95.00 130 ALA A N 1
ATOM 1082 C CA . ALA A 1 130 ? -41.684 -4.365 47.256 1.00 95.00 130 ALA A CA 1
ATOM 1083 C C . ALA A 1 130 ? -42.016 -5.537 48.194 1.00 95.00 130 ALA A C 1
ATOM 1085 O O . ALA A 1 130 ? -42.643 -5.322 49.229 1.00 95.00 130 ALA A O 1
ATOM 1086 N N . PHE A 1 131 ? -41.522 -6.738 47.883 1.00 94.31 131 PHE A N 1
ATOM 1087 C CA . PHE A 1 131 ? -41.682 -7.913 48.740 1.00 94.31 131 PHE A CA 1
ATOM 1088 C C . PHE A 1 131 ? -41.013 -7.728 50.109 1.00 94.31 131 PHE A C 1
ATOM 1090 O O . PHE A 1 131 ? -41.622 -8.006 51.136 1.00 94.31 131 PHE A O 1
ATOM 1097 N N . GLN A 1 132 ? -39.788 -7.196 50.142 1.00 91.62 132 GLN A N 1
ATOM 1098 C CA . GLN A 1 132 ? -39.069 -6.905 51.386 1.00 91.62 132 GLN A CA 1
ATOM 1099 C C . GLN A 1 132 ? -39.810 -5.897 52.267 1.00 91.62 132 GLN A C 1
ATOM 1101 O O . GLN A 1 132 ? -39.897 -6.106 53.472 1.00 91.62 132 GLN A O 1
ATOM 1106 N N . ARG A 1 133 ? -40.363 -4.822 51.685 1.00 89.88 133 ARG A N 1
ATOM 1107 C CA . ARG A 1 133 ? -41.167 -3.845 52.437 1.00 89.88 133 ARG A CA 1
ATOM 1108 C C . ARG A 1 133 ? -42.393 -4.491 53.067 1.00 89.88 133 ARG A C 1
ATOM 1110 O O . ARG A 1 133 ? -42.577 -4.348 54.267 1.00 89.88 133 ARG A O 1
ATOM 1117 N N . ARG A 1 134 ? -43.141 -5.287 52.296 1.00 88.12 134 ARG A N 1
ATOM 1118 C CA . ARG A 1 134 ? -44.280 -6.055 52.819 1.00 88.12 134 ARG A CA 1
ATOM 1119 C 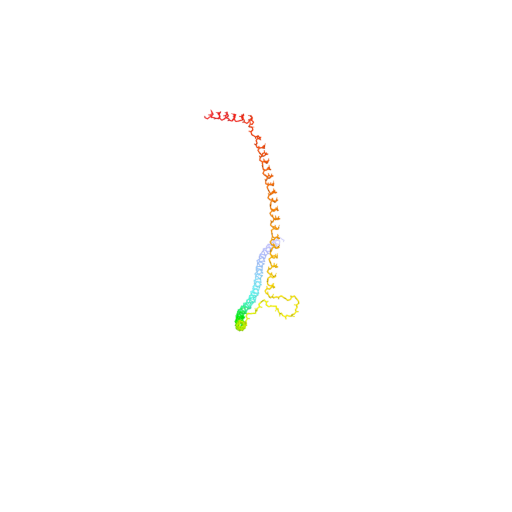C . ARG A 1 134 ? -43.862 -6.983 53.967 1.00 88.12 134 ARG A C 1
ATOM 1121 O O . ARG A 1 134 ? -44.497 -6.985 55.011 1.00 88.12 134 ARG A O 1
ATOM 1128 N N . ALA A 1 135 ? -42.763 -7.720 53.807 1.00 85.31 135 ALA A N 1
ATOM 1129 C CA . ALA A 1 135 ? -42.261 -8.621 54.845 1.00 85.31 135 ALA A CA 1
ATOM 1130 C C . ALA A 1 135 ? -41.805 -7.881 56.121 1.00 85.31 135 ALA A C 1
ATOM 1132 O O . ALA A 1 135 ? -41.905 -8.422 57.221 1.00 85.31 135 ALA A O 1
ATOM 1133 N N . LEU A 1 136 ? -41.283 -6.656 55.992 1.00 82.06 136 LEU A N 1
ATOM 1134 C CA . LEU A 1 136 ? -40.932 -5.804 57.132 1.00 82.06 136 LEU A CA 1
ATOM 1135 C C . LEU A 1 136 ? -42.175 -5.245 57.827 1.00 82.06 136 LEU A C 1
ATOM 1137 O O . LEU A 1 136 ? -42.222 -5.271 59.053 1.00 82.06 136 LEU A O 1
ATOM 1141 N N . GLU A 1 137 ? -43.177 -4.793 57.071 1.00 79.62 137 GLU A N 1
ATOM 1142 C CA . GLU A 1 137 ? -44.478 -4.372 57.611 1.00 79.62 137 GLU A CA 1
ATOM 1143 C C . GLU A 1 137 ? -45.114 -5.514 58.418 1.00 79.62 137 GLU A C 1
ATOM 1145 O O . GLU A 1 137 ? -45.469 -5.321 59.575 1.00 79.62 137 GLU A O 1
ATOM 1150 N N . GLU A 1 138 ? -45.133 -6.738 57.881 1.00 76.94 138 GLU A N 1
ATOM 1151 C CA . GLU A 1 138 ? -45.615 -7.937 58.587 1.00 76.94 138 GLU A CA 1
ATOM 1152 C C . GLU A 1 138 ? -44.830 -8.250 59.876 1.00 76.94 138 GLU A C 1
ATOM 1154 O O . GLU A 1 138 ? -45.397 -8.774 60.836 1.00 76.94 138 GLU A O 1
ATOM 1159 N N . ARG A 1 139 ? -43.528 -7.930 59.929 1.00 69.12 139 ARG A N 1
ATOM 1160 C CA . ARG A 1 139 ? -42.705 -8.100 61.140 1.00 69.12 139 ARG A CA 1
ATOM 1161 C C . ARG A 1 139 ? -42.928 -7.006 62.178 1.00 69.12 139 ARG A C 1
ATOM 1163 O O . ARG A 1 139 ? -42.847 -7.316 63.358 1.00 69.12 139 ARG A O 1
ATOM 1170 N N . GLN A 1 140 ? -43.215 -5.767 61.777 1.00 61.44 140 GLN A N 1
ATOM 1171 C CA . GLN A 1 140 ? -43.482 -4.667 62.717 1.00 61.44 140 GLN A CA 1
ATOM 1172 C C . GLN A 1 140 ? -44.745 -4.901 63.561 1.00 61.44 140 GLN A C 1
ATOM 1174 O O . GLN A 1 140 ? -44.842 -4.372 64.664 1.00 61.44 140 GLN A O 1
ATOM 1179 N N . PHE A 1 141 ? -45.684 -5.722 63.080 1.00 56.94 141 PHE A N 1
ATOM 1180 C CA . PHE A 1 141 ? -46.873 -6.132 63.837 1.00 56.94 141 PHE A CA 1
ATOM 1181 C C . PHE A 1 141 ? -46.646 -7.328 64.776 1.00 56.94 141 PHE A C 1
ATOM 1183 O O . PHE A 1 141 ? -47.562 -7.705 65.508 1.00 56.94 141 PHE A O 1
ATOM 1190 N N . LYS A 1 142 ? -45.451 -7.934 64.790 1.00 58.19 142 LYS A N 1
ATOM 1191 C CA . LYS A 1 142 ? -45.087 -8.917 65.817 1.00 58.19 142 LYS A CA 1
ATOM 1192 C C . LYS A 1 142 ? -44.625 -8.161 67.061 1.00 58.19 142 LYS A C 1
ATOM 1194 O O . LYS A 1 142 ? -43.820 -7.241 66.959 1.00 58.19 142 LYS A O 1
ATOM 1199 N N . GLN A 1 143 ? -45.204 -8.510 68.210 1.00 59.66 143 GLN A N 1
ATOM 1200 C CA . GLN A 1 143 ? -44.962 -7.839 69.489 1.00 59.66 143 GLN A CA 1
ATOM 1201 C C . GLN A 1 143 ? -43.457 -7.752 69.799 1.00 59.66 143 GLN A C 1
ATOM 1203 O O . GLN A 1 143 ? -42.723 -8.660 69.405 1.00 59.66 143 GLN A O 1
ATOM 1208 N N . PRO A 1 144 ? -42.991 -6.690 70.485 1.00 63.34 144 PRO A N 1
ATOM 1209 C CA . PRO A 1 144 ? -41.606 -6.616 70.932 1.00 63.34 144 PRO A CA 1
ATOM 1210 C C . PRO A 1 144 ? -41.303 -7.841 71.798 1.00 63.34 144 PRO A C 1
ATOM 1212 O O . PRO A 1 144 ? -41.910 -8.031 72.849 1.00 63.34 144 PRO A O 1
ATOM 1215 N N . GLU A 1 145 ? -40.406 -8.696 71.312 1.00 66.69 145 GLU A N 1
ATOM 1216 C CA . GLU A 1 145 ? -39.917 -9.852 72.056 1.00 66.69 145 GLU A CA 1
ATOM 1217 C C . GLU A 1 145 ? -39.183 -9.344 73.305 1.00 66.69 145 GLU A C 1
ATOM 1219 O O . GLU A 1 145 ? -38.333 -8.453 73.221 1.00 66.69 145 GLU A O 1
ATOM 1224 N N . ASP A 1 146 ? -39.547 -9.870 74.475 1.00 75.00 146 ASP A N 1
ATOM 1225 C CA . ASP A 1 146 ? -38.928 -9.499 75.744 1.00 75.00 146 ASP A CA 1
ATOM 1226 C C . ASP A 1 146 ? -37.487 -10.026 75.795 1.00 75.00 146 ASP A C 1
ATOM 1228 O O . ASP A 1 146 ? -37.240 -11.211 76.017 1.00 75.00 146 ASP A O 1
ATOM 1232 N N . LEU A 1 147 ? -36.521 -9.128 75.592 1.00 79.38 147 LEU A N 1
ATOM 1233 C CA . LEU A 1 147 ? -35.088 -9.442 75.528 1.00 79.38 147 LEU A CA 1
ATOM 1234 C C . LEU A 1 147 ? -34.495 -9.908 76.866 1.00 79.38 147 LEU A C 1
ATOM 1236 O O . LEU A 1 147 ? -33.328 -10.311 76.898 1.00 79.38 147 LEU A O 1
ATOM 1240 N N . THR A 1 148 ? -35.270 -9.825 77.953 1.00 77.75 148 THR A N 1
ATOM 1241 C CA . THR A 1 148 ? -34.880 -10.310 79.283 1.00 77.75 148 THR A CA 1
ATOM 1242 C C . THR A 1 148 ? -35.220 -11.782 79.497 1.00 77.75 148 THR A C 1
ATOM 1244 O O . THR A 1 148 ? -34.693 -12.405 80.417 1.00 77.75 148 THR A O 1
ATOM 1247 N N . THR A 1 149 ? -36.036 -12.374 78.620 1.00 80.38 149 THR A N 1
ATOM 1248 C CA . THR A 1 149 ? -36.326 -13.808 78.669 1.00 80.38 149 THR A CA 1
ATOM 1249 C C . THR A 1 149 ? -35.166 -14.622 78.093 1.00 80.38 149 THR A C 1
ATOM 1251 O O . THR A 1 149 ? -34.563 -14.263 77.077 1.00 80.38 149 THR A O 1
ATOM 1254 N N . SER A 1 150 ? -34.811 -15.717 78.771 1.00 79.31 150 SER A N 1
ATOM 1255 C CA . SER A 1 150 ? -33.899 -16.715 78.211 1.00 79.31 150 SER A CA 1
ATOM 1256 C C . SER A 1 150 ? -34.581 -17.469 77.063 1.00 79.31 150 SER A C 1
ATOM 1258 O O . SER A 1 150 ? -35.808 -17.526 76.972 1.00 79.31 150 SER A O 1
ATOM 1260 N N . ALA A 1 151 ? -33.782 -18.053 76.168 1.00 77.88 151 ALA A N 1
ATOM 1261 C CA . ALA A 1 151 ? -34.280 -18.752 74.982 1.00 77.88 151 ALA A CA 1
ATOM 1262 C C . ALA A 1 151 ? -35.125 -20.006 75.304 1.00 77.88 151 ALA A C 1
ATOM 1264 O O . ALA A 1 151 ? -35.881 -20.473 74.450 1.0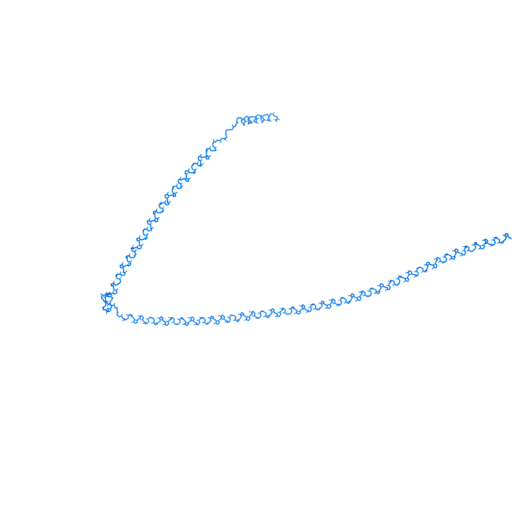0 77.88 151 ALA A O 1
ATOM 1265 N N . GLY A 1 152 ? -35.031 -20.535 76.531 1.00 78.75 152 GLY A N 1
ATOM 1266 C CA . GLY A 1 152 ? -35.888 -21.610 77.029 1.00 78.75 152 GLY A CA 1
ATOM 1267 C C . GLY A 1 152 ? -35.535 -22.986 76.465 1.00 78.75 152 GLY A C 1
ATOM 1268 O O . GLY A 1 152 ? -36.408 -23.850 76.385 1.00 78.75 152 GLY A O 1
ATOM 1269 N N . HIS A 1 153 ? -34.282 -23.209 76.056 1.00 79.50 153 HIS A N 1
ATOM 1270 C CA . HIS A 1 153 ? -33.817 -24.502 75.535 1.00 79.50 153 HIS A CA 1
ATOM 1271 C C . HIS A 1 153 ? -33.392 -25.488 76.648 1.00 79.50 153 HIS A C 1
ATOM 1273 O O . HIS A 1 153 ? -33.052 -26.634 76.351 1.00 79.50 153 HIS A O 1
ATOM 1279 N N . GLY A 1 154 ? -33.468 -25.084 77.924 1.00 77.31 154 GLY A N 1
ATOM 1280 C CA . GLY A 1 154 ? -33.168 -25.915 79.094 1.00 77.31 154 GLY A CA 1
ATOM 1281 C C . GLY A 1 154 ? -31.678 -26.163 79.363 1.00 77.31 154 GLY A C 1
ATOM 1282 O O . GLY A 1 154 ? -31.350 -27.050 80.151 1.00 77.31 154 GLY A O 1
ATOM 1283 N N . LEU A 1 155 ? -30.768 -25.422 78.726 1.00 79.81 155 LEU A N 1
ATOM 1284 C CA . LEU A 1 155 ? -29.337 -25.466 79.031 1.00 79.81 155 LEU A CA 1
ATOM 1285 C C . LEU A 1 155 ? -29.056 -24.707 80.342 1.00 79.81 155 LEU A C 1
ATOM 1287 O O . LEU A 1 155 ? -29.668 -23.685 80.643 1.00 79.81 155 LEU A O 1
ATOM 1291 N N . LEU A 1 156 ? -28.100 -25.207 81.128 1.00 72.81 156 LEU A N 1
ATOM 1292 C CA . LEU A 1 156 ? -27.724 -24.600 82.414 1.00 72.81 156 LEU A CA 1
ATOM 1293 C C . LEU A 1 156 ? -27.070 -23.216 82.259 1.00 72.81 156 LEU A C 1
ATOM 1295 O O . LEU A 1 156 ? -27.125 -22.415 83.185 1.00 72.81 156 LEU A O 1
ATOM 1299 N N . ASP A 1 157 ? -26.508 -22.934 81.082 1.00 80.25 157 ASP A N 1
ATOM 1300 C CA . ASP A 1 157 ? -25.775 -21.701 80.777 1.00 80.25 157 ASP A CA 1
ATOM 1301 C C . ASP A 1 157 ? -26.544 -20.776 79.816 1.00 80.25 157 ASP A C 1
ATOM 1303 O O . ASP A 1 157 ? -25.943 -19.977 79.093 1.00 80.25 157 ASP A O 1
ATOM 1307 N N . GLU A 1 158 ? -27.874 -20.893 79.747 1.00 84.06 158 GLU A N 1
ATOM 1308 C CA . GLU A 1 158 ? -28.667 -19.978 78.924 1.00 84.06 158 GLU A CA 1
ATOM 1309 C C . GLU A 1 158 ? -28.658 -18.579 79.500 1.00 84.06 158 GLU A C 1
ATOM 1311 O O . GLU A 1 158 ? -28.988 -18.353 80.660 1.00 84.06 158 GLU A O 1
ATOM 1316 N N . MET A 1 159 ? -28.336 -17.634 78.632 1.00 84.69 159 MET A N 1
ATOM 1317 C CA . MET A 1 159 ? -28.327 -16.223 78.949 1.00 84.69 159 MET A CA 1
ATOM 1318 C C . MET A 1 159 ? -29.363 -15.498 78.114 1.00 84.69 159 MET A C 1
ATOM 1320 O O . MET A 1 159 ? -29.585 -15.846 76.948 1.00 84.69 159 MET A O 1
ATOM 1324 N N . SER A 1 160 ? -29.970 -14.469 78.696 1.00 87.00 160 SER A N 1
ATOM 1325 C CA . SER A 1 160 ? -30.851 -13.589 77.933 1.00 87.00 160 SER A CA 1
ATOM 1326 C C . SER A 1 160 ? -30.047 -12.749 76.934 1.00 87.00 160 SER A C 1
ATOM 1328 O O . SER A 1 160 ? -28.830 -12.557 77.058 1.00 87.00 160 SER A O 1
ATOM 1330 N N . ILE A 1 161 ? -30.727 -12.223 75.915 1.00 85.06 161 ILE A N 1
ATOM 1331 C CA . ILE A 1 161 ? -30.086 -11.369 74.905 1.00 85.06 161 ILE A CA 1
ATOM 1332 C C . ILE A 1 161 ? -29.508 -10.109 75.566 1.00 85.06 161 ILE A C 1
ATOM 1334 O O . ILE A 1 161 ? -28.415 -9.676 75.195 1.00 85.06 161 ILE A O 1
ATOM 1338 N N . ALA A 1 162 ? -30.204 -9.552 76.561 1.00 85.75 162 ALA A N 1
ATOM 1339 C CA . ALA A 1 162 ? -29.735 -8.399 77.324 1.00 85.75 162 ALA A CA 1
ATOM 1340 C C . ALA A 1 162 ? -28.412 -8.687 78.062 1.00 85.75 162 ALA A C 1
ATOM 1342 O O . ALA A 1 162 ? -27.461 -7.911 77.957 1.00 85.75 162 ALA A O 1
ATOM 1343 N N . GLU A 1 163 ? -28.304 -9.835 78.732 1.00 88.12 163 GLU A N 1
ATOM 1344 C CA . GLU A 1 163 ? -27.089 -10.206 79.467 1.00 88.12 163 GLU A CA 1
ATOM 1345 C C . GLU A 1 163 ? -25.897 -10.478 78.533 1.00 88.12 163 GLU A C 1
ATOM 1347 O O . GLU A 1 163 ? -24.756 -10.114 78.832 1.00 88.12 163 GLU A O 1
ATOM 1352 N N . LEU A 1 164 ? -26.137 -11.094 77.369 1.00 90.12 164 LEU A N 1
ATOM 1353 C CA . LEU A 1 164 ? -25.093 -11.296 76.360 1.00 90.12 164 LEU A CA 1
ATOM 1354 C C . LEU A 1 164 ? -24.577 -9.963 75.800 1.00 90.12 164 LEU A C 1
ATOM 1356 O O . LEU A 1 164 ? -23.377 -9.822 75.553 1.00 90.12 164 LEU A O 1
ATOM 1360 N N . GLN A 1 165 ? -25.457 -8.973 75.620 1.00 89.56 165 GLN A N 1
ATOM 1361 C CA . GLN A 1 165 ? -25.068 -7.626 75.190 1.00 89.56 165 GLN A CA 1
ATOM 1362 C C . GLN A 1 165 ? -24.224 -6.904 76.244 1.00 89.56 165 GLN A C 1
ATOM 1364 O O . GLN A 1 165 ? -23.239 -6.248 75.889 1.00 89.56 165 GLN A O 1
ATOM 1369 N N . GLU A 1 166 ? -24.561 -7.049 77.524 1.00 90.94 166 GLU A N 1
ATOM 1370 C CA . GLU A 1 166 ? -23.772 -6.497 78.627 1.00 90.94 166 GLU A CA 1
ATOM 1371 C C . GLU A 1 166 ? -22.373 -7.125 78.672 1.00 90.94 166 GLU A C 1
ATOM 1373 O O . GLU A 1 166 ? -21.368 -6.411 78.624 1.00 90.94 166 GLU A O 1
ATOM 1378 N N . ARG A 1 167 ? -22.280 -8.461 78.622 1.00 92.12 167 ARG A N 1
ATOM 1379 C CA . ARG A 1 167 ? -20.986 -9.166 78.582 1.00 92.12 167 ARG A CA 1
ATOM 1380 C C . ARG A 1 167 ? -20.135 -8.770 77.378 1.00 92.12 167 ARG A C 1
ATOM 1382 O O . ARG A 1 167 ? -18.933 -8.547 77.514 1.00 92.12 167 ARG A O 1
ATOM 1389 N N . LEU A 1 168 ? -20.742 -8.646 76.197 1.00 94.25 168 LEU A N 1
ATOM 1390 C CA . LEU A 1 168 ? -20.040 -8.173 75.001 1.00 94.25 168 LEU A CA 1
ATOM 1391 C C . LEU A 1 168 ? -19.551 -6.729 75.143 1.00 94.25 168 LEU A C 1
ATOM 1393 O O . LEU A 1 168 ? -18.502 -6.389 74.594 1.00 94.25 168 LEU A O 1
ATOM 1397 N N . SER A 1 169 ? -20.294 -5.879 75.851 1.00 93.38 169 SER A N 1
ATOM 1398 C CA . SER A 1 169 ? -19.897 -4.491 76.098 1.00 93.38 169 SER A CA 1
ATOM 1399 C C . SER A 1 169 ? -18.667 -4.430 77.001 1.00 93.38 169 SER A C 1
ATOM 1401 O O . SER A 1 169 ? -17.692 -3.774 76.634 1.00 93.38 169 SER A O 1
ATOM 1403 N N . ILE A 1 170 ? -18.650 -5.218 78.082 1.00 94.94 170 ILE A N 1
ATOM 1404 C CA . ILE A 1 170 ? -17.491 -5.357 78.977 1.00 94.94 170 ILE A CA 1
ATOM 1405 C C . ILE A 1 170 ? -16.257 -5.836 78.197 1.00 94.94 170 ILE A C 1
ATOM 1407 O O . ILE A 1 170 ? -15.211 -5.190 78.233 1.00 94.94 170 ILE A O 1
ATOM 1411 N N . LEU A 1 171 ? -16.388 -6.903 77.400 1.00 95.50 171 LEU A N 1
ATOM 1412 C CA . LEU A 1 171 ? -15.276 -7.429 76.595 1.00 95.50 171 LEU A CA 1
ATOM 1413 C C . LEU A 1 171 ? -14.739 -6.409 75.579 1.00 95.50 171 LEU A C 1
ATOM 1415 O O . LEU A 1 171 ? -13.535 -6.337 75.330 1.00 95.50 171 LEU A O 1
ATOM 1419 N N . ARG A 1 172 ? -15.618 -5.600 74.977 1.00 94.50 172 ARG A N 1
ATOM 1420 C CA . ARG A 1 172 ? -15.204 -4.530 74.056 1.00 94.50 172 ARG A CA 1
ATOM 1421 C C . ARG A 1 172 ? -14.435 -3.431 74.775 1.00 94.50 172 ARG A C 1
ATOM 1423 O O . ARG A 1 172 ? -13.478 -2.909 74.208 1.00 94.50 172 ARG A O 1
ATOM 1430 N N . GLU A 1 173 ? -14.846 -3.062 75.982 1.00 94.50 173 GLU A N 1
ATOM 1431 C CA . GLU A 1 173 ? -14.135 -2.075 76.798 1.00 94.50 173 GLU A CA 1
ATOM 1432 C C . GLU A 1 173 ? -12.765 -2.580 77.247 1.00 94.50 173 GLU A C 1
ATOM 1434 O O . GLU A 1 173 ? -11.797 -1.822 77.213 1.00 94.50 173 GLU A O 1
ATOM 1439 N N . GLU A 1 174 ? -12.656 -3.854 77.620 1.00 95.06 174 GLU A N 1
ATOM 1440 C CA . GLU A 1 174 ? -11.373 -4.487 77.937 1.00 95.06 174 GLU A CA 1
ATOM 1441 C C . GLU A 1 174 ? -10.442 -4.518 76.722 1.00 95.06 174 GLU A C 1
ATOM 1443 O O . GLU A 1 174 ? -9.274 -4.138 76.823 1.00 95.06 174 GLU A O 1
ATOM 1448 N N . PHE A 1 175 ? -10.959 -4.900 75.550 1.00 93.62 175 PHE A N 1
ATOM 1449 C CA . PHE A 1 175 ? -10.169 -4.918 74.321 1.00 93.62 175 PHE A CA 1
ATOM 1450 C C . PHE A 1 175 ? -9.679 -3.519 73.929 1.00 93.62 175 PHE A C 1
ATOM 1452 O O . PHE A 1 175 ? -8.513 -3.356 73.570 1.00 93.62 175 PHE A O 1
ATOM 1459 N N . LYS A 1 176 ? -10.544 -2.501 74.033 1.00 94.94 176 LYS A N 1
ATOM 1460 C CA . LYS A 1 176 ? -10.170 -1.103 73.774 1.00 94.94 176 LYS A CA 1
ATOM 1461 C C . LYS A 1 176 ? -9.078 -0.626 74.726 1.00 94.94 176 LYS A C 1
ATOM 1463 O O . LYS A 1 176 ? -8.079 -0.096 74.251 1.00 94.94 176 LYS A O 1
ATOM 1468 N N . ARG A 1 177 ? -9.224 -0.881 76.032 1.00 94.81 177 ARG A N 1
ATOM 1469 C CA . ARG A 1 177 ? -8.197 -0.545 77.032 1.00 94.81 177 ARG A CA 1
ATOM 1470 C C . ARG A 1 177 ? -6.855 -1.202 76.708 1.00 94.81 177 ARG A C 1
ATOM 1472 O O . ARG A 1 177 ? -5.835 -0.523 76.671 1.00 94.81 177 ARG A O 1
ATOM 1479 N N . ALA A 1 178 ? -6.852 -2.492 76.373 1.00 94.75 178 ALA A N 1
ATOM 1480 C CA . ALA A 1 178 ? -5.627 -3.197 75.996 1.00 94.75 178 ALA A CA 1
ATOM 1481 C C . ALA A 1 178 ? -4.982 -2.644 74.707 1.00 94.75 178 ALA A C 1
ATOM 1483 O O . ALA A 1 178 ? -3.756 -2.658 74.558 1.00 94.75 178 ALA A O 1
ATOM 1484 N N . GLU A 1 179 ? -5.781 -2.171 73.746 1.00 94.50 179 GLU A N 1
ATOM 1485 C CA . GLU A 1 179 ? -5.267 -1.525 72.536 1.00 94.50 179 GLU A CA 1
ATOM 1486 C C . GLU A 1 179 ? -4.673 -0.140 72.833 1.00 94.50 179 GLU A C 1
ATOM 1488 O O . GLU A 1 179 ? -3.599 0.187 72.322 1.00 94.50 179 GLU A O 1
ATOM 1493 N N . GLU A 1 180 ? -5.330 0.655 73.678 1.00 94.44 180 GLU A N 1
ATOM 1494 C CA . GLU A 1 180 ? -4.850 1.967 74.124 1.00 94.44 180 GLU A CA 1
ATOM 1495 C C . GLU A 1 180 ? -3.520 1.850 74.877 1.00 94.44 180 GLU A C 1
ATOM 1497 O O . GLU A 1 180 ? -2.558 2.516 74.496 1.00 94.44 180 GLU A O 1
ATOM 1502 N N . GLU A 1 181 ? -3.395 0.914 75.821 1.00 95.38 181 GLU A N 1
ATOM 1503 C CA . GLU A 1 181 ? -2.133 0.646 76.529 1.00 95.38 181 GLU A CA 1
ATOM 1504 C C . GLU A 1 181 ? -0.989 0.277 75.566 1.00 95.38 181 GLU A C 1
ATOM 1506 O O . GLU A 1 181 ? 0.152 0.732 75.709 1.00 95.38 181 GLU A O 1
ATOM 1511 N N . ARG A 1 182 ? -1.274 -0.527 74.530 1.00 95.75 182 ARG A N 1
ATOM 1512 C CA . ARG A 1 182 ? -0.279 -0.855 73.494 1.00 95.75 182 ARG A CA 1
ATOM 1513 C C . ARG A 1 182 ? 0.132 0.378 72.700 1.00 95.75 182 ARG A C 1
ATOM 1515 O O . ARG A 1 182 ? 1.319 0.540 72.408 1.00 95.75 182 ARG A O 1
ATOM 1522 N N . ARG A 1 183 ? -0.825 1.236 72.336 1.00 95.56 183 ARG A N 1
ATOM 1523 C CA . ARG A 1 183 ? -0.551 2.487 71.616 1.00 95.56 183 ARG A CA 1
ATOM 1524 C C . ARG A 1 183 ? 0.291 3.428 72.470 1.00 95.56 183 ARG A C 1
ATOM 1526 O O . ARG A 1 183 ? 1.289 3.942 71.968 1.00 95.56 183 ARG A O 1
ATOM 1533 N N . GLU A 1 184 ? -0.044 3.600 73.744 1.00 95.88 184 GLU A N 1
ATOM 1534 C CA . GLU A 1 184 ? 0.725 4.420 74.682 1.00 95.88 184 GLU A CA 1
ATOM 1535 C C . GLU A 1 184 ? 2.156 3.913 74.837 1.00 95.88 184 GLU A C 1
ATOM 1537 O O . GLU A 1 184 ? 3.099 4.693 74.709 1.00 95.88 184 GLU A O 1
ATOM 1542 N N . LYS A 1 185 ? 2.343 2.598 74.994 1.00 95.62 185 LYS A N 1
ATOM 1543 C CA . LYS A 1 185 ? 3.679 1.995 75.066 1.00 95.62 185 LYS A CA 1
ATOM 1544 C C . LYS A 1 185 ? 4.502 2.263 73.804 1.00 95.62 185 LYS A C 1
ATOM 1546 O O . LYS A 1 185 ? 5.689 2.571 73.888 1.00 95.62 185 LYS A O 1
ATOM 1551 N N . ILE A 1 186 ? 3.883 2.184 72.624 1.00 95.31 186 ILE A N 1
ATOM 1552 C CA . ILE A 1 186 ? 4.547 2.531 71.358 1.00 95.31 186 ILE A CA 1
ATOM 1553 C C . ILE A 1 186 ? 4.901 4.022 71.321 1.00 95.31 186 ILE A C 1
ATOM 1555 O O . ILE A 1 186 ? 5.993 4.370 70.874 1.00 95.31 186 ILE A O 1
ATOM 1559 N N . HIS A 1 187 ? 4.008 4.902 71.774 1.00 95.25 187 HIS A N 1
ATOM 1560 C CA . HIS A 1 187 ? 4.268 6.340 71.830 1.00 95.25 187 HIS A CA 1
ATOM 1561 C C . HIS A 1 187 ? 5.417 6.684 72.781 1.00 95.25 187 HIS A C 1
ATOM 1563 O O . HIS A 1 187 ? 6.303 7.440 72.392 1.00 95.25 187 HIS A O 1
ATOM 1569 N N . GLN A 1 188 ? 5.461 6.081 73.969 1.00 95.75 188 GLN A N 1
ATOM 1570 C CA . GLN A 1 188 ? 6.566 6.246 74.916 1.00 95.75 188 GLN A CA 1
ATOM 1571 C C . GLN A 1 188 ? 7.901 5.819 74.288 1.00 95.75 188 GLN A C 1
ATOM 1573 O O . GLN A 1 188 ? 8.837 6.613 74.249 1.00 95.75 188 GLN A O 1
ATOM 1578 N N . LEU A 1 189 ? 7.961 4.629 73.678 1.00 95.69 189 LEU A N 1
ATOM 1579 C CA . LEU A 1 189 ? 9.170 4.142 72.998 1.00 95.69 189 LEU A CA 1
ATOM 1580 C C . LEU A 1 189 ? 9.593 5.031 71.816 1.00 95.69 189 LEU A C 1
ATOM 1582 O O . LEU A 1 189 ? 10.786 5.210 71.562 1.00 95.69 189 LEU A O 1
ATOM 1586 N N . LYS A 1 190 ? 8.628 5.581 71.066 1.00 95.31 190 LYS A N 1
ATOM 1587 C CA . LYS A 1 190 ? 8.907 6.533 69.982 1.00 95.31 190 LYS A CA 1
ATOM 1588 C C . LYS A 1 190 ? 9.519 7.820 70.526 1.00 95.31 190 LYS A C 1
ATOM 1590 O O . LYS A 1 190 ? 10.551 8.232 70.005 1.00 95.31 190 LYS A O 1
ATOM 1595 N N . ASN A 1 191 ? 8.937 8.389 71.580 1.00 94.06 191 ASN A N 1
ATOM 1596 C CA . ASN A 1 191 ? 9.433 9.610 72.212 1.00 94.06 191 ASN A CA 1
ATOM 1597 C C . ASN A 1 191 ? 10.842 9.404 72.787 1.00 94.06 191 ASN A C 1
ATOM 1599 O O . ASN A 1 191 ? 11.731 10.204 72.520 1.00 94.06 191 ASN A O 1
ATOM 1603 N N . GLU A 1 192 ? 11.093 8.289 73.481 1.00 95.12 192 GLU A N 1
ATOM 1604 C CA . GLU A 1 192 ? 12.433 7.946 73.984 1.00 95.12 192 GLU A CA 1
ATOM 1605 C C . GLU A 1 192 ? 13.469 7.865 72.852 1.00 95.12 192 GLU A C 1
ATOM 1607 O O . GLU A 1 192 ? 14.592 8.366 72.971 1.00 95.12 192 GLU A O 1
ATOM 1612 N N . ARG A 1 193 ? 13.100 7.249 71.722 1.00 94.75 193 ARG A N 1
ATOM 1613 C CA . ARG A 1 193 ? 13.977 7.139 70.551 1.00 94.75 193 ARG A CA 1
ATOM 1614 C C . ARG A 1 193 ? 14.210 8.489 69.875 1.00 94.75 193 ARG A C 1
ATOM 1616 O O . ARG A 1 193 ? 15.325 8.746 69.421 1.00 94.75 193 ARG A O 1
ATOM 1623 N N . GLU A 1 194 ? 13.189 9.334 69.803 1.00 93.50 194 GLU A N 1
ATOM 1624 C CA . GLU A 1 194 ? 13.279 10.688 69.259 1.00 93.50 194 GLU A CA 1
ATOM 1625 C C . GLU A 1 194 ? 14.159 11.586 70.137 1.00 93.50 194 GLU A C 1
ATOM 1627 O O . GLU A 1 194 ? 15.047 12.263 69.622 1.00 93.50 194 GLU A O 1
ATOM 1632 N N . ASP A 1 195 ? 14.032 11.496 71.461 1.00 94.00 195 ASP A N 1
ATOM 1633 C CA . ASP A 1 195 ? 14.908 12.184 72.412 1.00 94.00 195 ASP A CA 1
ATOM 1634 C C . ASP A 1 195 ? 16.370 11.757 72.258 1.00 94.00 195 ASP A C 1
ATOM 1636 O O . ASP A 1 195 ? 17.281 12.594 72.274 1.00 94.00 195 ASP A O 1
ATOM 1640 N N . LEU A 1 196 ? 16.627 10.456 72.083 1.00 95.06 196 LEU A N 1
ATOM 1641 C CA . LEU A 1 196 ? 17.969 9.950 71.789 1.00 95.06 196 LEU A CA 1
ATOM 1642 C C . LEU A 1 196 ? 18.492 10.495 70.455 1.00 95.06 196 LEU A C 1
ATOM 1644 O O . LEU A 1 196 ? 19.636 10.953 70.393 1.00 95.06 196 LEU A O 1
ATOM 1648 N N . LEU A 1 197 ? 17.664 10.495 69.407 1.00 94.06 197 LEU A N 1
ATOM 1649 C CA . LEU A 1 197 ? 18.035 11.028 68.098 1.00 94.06 197 LEU A CA 1
ATOM 1650 C C . LEU A 1 197 ? 18.372 12.522 68.191 1.00 94.06 197 LEU A C 1
ATOM 1652 O O . LEU A 1 197 ? 19.448 12.929 67.752 1.00 94.06 197 LEU A O 1
ATOM 1656 N N . ASN A 1 198 ? 17.531 13.316 68.851 1.00 93.38 198 ASN A N 1
ATOM 1657 C CA . ASN A 1 198 ? 17.747 14.743 69.075 1.00 93.38 198 ASN A CA 1
ATOM 1658 C C . ASN A 1 198 ? 19.051 15.000 69.839 1.00 93.38 198 ASN A C 1
ATOM 1660 O O . ASN A 1 198 ? 19.868 15.815 69.404 1.00 93.38 198 ASN A O 1
ATOM 1664 N N . LYS A 1 199 ? 19.320 14.241 70.911 1.00 93.94 199 LYS A N 1
ATOM 1665 C CA . LYS A 1 199 ? 20.597 14.307 71.644 1.00 93.94 199 LYS A CA 1
ATOM 1666 C C . LYS A 1 199 ? 21.792 13.984 70.741 1.00 93.94 199 LYS A C 1
ATOM 1668 O O . LYS A 1 199 ? 22.813 14.668 70.811 1.00 93.94 199 LYS A O 1
ATOM 1673 N N . THR A 1 200 ? 21.701 12.964 69.883 1.00 92.81 200 THR A N 1
ATOM 1674 C CA . THR A 1 200 ? 22.790 12.635 68.941 1.00 92.81 200 THR A CA 1
ATOM 1675 C C . THR A 1 200 ? 22.974 13.703 67.865 1.00 92.81 200 THR A C 1
ATOM 1677 O O . THR A 1 200 ? 24.109 14.091 67.592 1.00 92.81 200 THR A O 1
ATOM 1680 N N . SER A 1 201 ? 21.889 14.256 67.321 1.00 92.94 201 SER A N 1
ATOM 1681 C CA . SER A 1 201 ? 21.942 15.338 66.338 1.00 92.94 201 SER A CA 1
ATOM 1682 C C . SER A 1 201 ? 22.552 16.605 66.933 1.00 92.94 201 SER A C 1
ATOM 1684 O O . SER A 1 201 ? 23.381 17.243 66.289 1.00 92.94 201 SER A O 1
ATOM 1686 N N . GLN A 1 202 ? 22.208 16.956 68.176 1.00 92.75 202 GLN A N 1
ATOM 1687 C CA . GLN A 1 202 ? 22.830 18.074 68.889 1.00 92.75 202 GLN A CA 1
ATOM 1688 C C . GLN A 1 202 ? 24.340 17.859 69.064 1.00 92.75 202 GLN A C 1
ATOM 1690 O O . GLN A 1 202 ? 25.114 18.781 68.812 1.00 92.75 202 GLN A O 1
ATOM 1695 N N . LYS A 1 203 ? 24.781 16.637 69.408 1.00 92.06 203 LYS A N 1
ATOM 1696 C CA . LYS A 1 203 ? 26.215 16.291 69.472 1.00 92.06 203 LYS A CA 1
ATOM 1697 C C . LYS A 1 203 ? 26.908 16.430 68.113 1.00 92.06 203 LYS A C 1
ATOM 1699 O O . LYS A 1 203 ? 28.002 16.986 68.054 1.00 92.06 203 LYS A O 1
ATOM 1704 N N . ILE A 1 204 ? 26.281 15.966 67.028 1.00 91.00 204 ILE A N 1
ATOM 1705 C CA . ILE A 1 204 ? 26.817 16.108 65.663 1.00 91.00 204 ILE A CA 1
ATOM 1706 C C . ILE A 1 204 ? 26.931 17.587 65.287 1.00 91.00 204 ILE A C 1
ATOM 1708 O O . ILE A 1 204 ? 27.984 18.013 64.819 1.00 91.00 204 ILE A O 1
ATOM 1712 N N . ASN A 1 205 ? 25.888 18.381 65.531 1.00 89.56 205 ASN A N 1
ATOM 1713 C CA . ASN A 1 205 ? 25.885 19.814 65.238 1.00 89.56 205 ASN A CA 1
ATOM 1714 C C . ASN A 1 205 ? 26.958 20.555 66.045 1.00 89.56 205 ASN A C 1
ATOM 1716 O O . ASN A 1 205 ? 27.698 21.358 65.479 1.00 89.56 205 ASN A O 1
ATOM 1720 N N . ALA A 1 206 ? 27.108 20.239 67.335 1.00 89.19 206 ALA A N 1
ATOM 1721 C CA . ALA A 1 206 ? 28.177 20.783 68.168 1.00 89.19 206 ALA A CA 1
ATOM 1722 C C . ALA A 1 206 ? 29.568 20.424 67.616 1.00 89.19 206 ALA A C 1
ATOM 1724 O O . ALA A 1 206 ? 30.438 21.289 67.526 1.00 89.19 206 ALA A O 1
ATOM 1725 N N . PHE A 1 207 ? 29.771 19.178 67.171 1.00 87.38 207 PHE A N 1
ATOM 1726 C CA . PHE A 1 207 ? 31.027 18.762 66.544 1.00 87.38 207 PHE A CA 1
ATOM 1727 C C . PHE A 1 207 ? 31.277 19.479 65.209 1.00 87.38 207 PHE A C 1
ATOM 1729 O O . PHE A 1 207 ? 32.386 19.941 64.956 1.00 87.38 207 PHE A O 1
ATOM 1736 N N . GLN A 1 208 ? 30.257 19.633 64.360 1.00 86.44 208 GLN A N 1
ATOM 1737 C CA . GLN A 1 208 ? 30.372 20.375 63.101 1.00 86.44 208 GLN A CA 1
ATOM 1738 C C . GLN A 1 208 ? 30.701 21.855 63.329 1.00 86.44 208 GLN A C 1
ATOM 1740 O O . GLN A 1 208 ? 31.520 22.407 62.593 1.00 86.44 208 GLN A O 1
ATOM 1745 N N . LEU A 1 209 ? 30.102 22.490 64.342 1.00 85.94 209 LEU A N 1
ATOM 1746 C CA . LEU A 1 209 ? 30.429 23.859 64.746 1.00 85.94 209 LEU A CA 1
ATOM 1747 C C . LEU A 1 209 ? 31.882 23.956 65.219 1.00 85.94 209 LEU A C 1
ATOM 1749 O O . LEU A 1 209 ? 32.627 24.769 64.679 1.00 85.94 209 LEU A O 1
ATOM 1753 N N . GLN A 1 210 ? 32.333 23.054 66.097 1.00 84.56 210 GLN A N 1
ATOM 1754 C CA . GLN A 1 210 ? 33.739 22.997 66.516 1.00 84.56 210 GLN A CA 1
ATOM 1755 C C . GLN A 1 210 ? 34.702 22.768 65.341 1.00 84.56 210 GLN A C 1
ATOM 1757 O O . GLN A 1 210 ? 35.781 23.356 65.296 1.00 84.56 210 GLN A O 1
ATOM 1762 N N . VAL A 1 211 ? 34.346 21.925 64.366 1.00 82.62 211 VAL A N 1
ATOM 1763 C CA . VAL A 1 211 ? 35.159 21.712 63.156 1.00 82.62 211 VAL A CA 1
ATOM 1764 C C . VAL A 1 211 ? 35.183 22.964 62.279 1.00 82.62 211 VAL A C 1
ATOM 1766 O O . VAL A 1 211 ? 36.245 23.307 61.759 1.00 82.62 211 VAL A O 1
ATOM 1769 N N . LYS A 1 212 ? 34.054 23.668 62.118 1.00 78.81 212 LYS A N 1
ATOM 1770 C CA . LYS A 1 212 ? 34.000 24.951 61.400 1.00 78.81 212 LYS A CA 1
ATOM 1771 C C . LYS A 1 212 ? 34.853 26.014 62.091 1.00 78.81 212 LYS A C 1
ATOM 1773 O O . LYS A 1 212 ? 35.631 26.659 61.401 1.00 78.81 212 LYS A O 1
ATOM 1778 N N . GLU A 1 213 ? 34.783 26.133 63.415 1.00 77.75 213 GLU A N 1
ATOM 1779 C CA . GLU A 1 213 ? 35.619 27.045 64.211 1.00 77.75 213 GLU A CA 1
ATOM 1780 C C . GLU A 1 213 ? 37.113 26.694 64.126 1.00 77.75 213 GLU A C 1
ATOM 1782 O O . GLU A 1 213 ? 37.966 27.570 63.975 1.00 77.75 213 GLU A O 1
ATOM 1787 N N . LYS A 1 214 ? 37.468 25.402 64.156 1.00 75.06 214 LYS A N 1
ATOM 1788 C CA . LYS A 1 214 ? 38.855 24.950 63.942 1.00 75.06 214 LYS A CA 1
ATOM 1789 C C . LYS A 1 214 ? 39.344 25.223 62.515 1.00 75.06 214 LYS A C 1
ATOM 1791 O O . LYS A 1 214 ? 40.495 25.606 62.336 1.00 75.06 214 LYS A O 1
ATOM 1796 N N . ARG A 1 215 ? 38.484 25.068 61.501 1.00 69.25 215 ARG A N 1
ATOM 1797 C CA . ARG A 1 215 ? 38.801 25.392 60.098 1.00 69.25 215 ARG A CA 1
ATOM 1798 C C . ARG A 1 215 ? 38.905 26.895 59.849 1.00 69.25 215 ARG A C 1
ATOM 1800 O O . ARG A 1 215 ? 39.794 27.310 59.112 1.00 69.25 215 ARG A O 1
ATOM 1807 N N . SER A 1 216 ? 38.042 27.713 60.451 1.00 62.69 216 SER A N 1
ATOM 1808 C CA . SER A 1 216 ? 38.112 29.172 60.332 1.00 62.69 216 SER A CA 1
ATOM 1809 C C . SER A 1 216 ? 39.341 29.721 61.055 1.00 62.69 216 SER A C 1
ATOM 1811 O O . SER A 1 216 ? 40.040 30.556 60.493 1.00 62.69 216 SER A O 1
ATOM 1813 N N . SER A 1 217 ? 39.690 29.187 62.230 1.00 61.03 217 SER A N 1
ATOM 1814 C CA . SER A 1 217 ? 40.928 29.543 62.941 1.00 61.03 217 SER A CA 1
ATOM 1815 C C . SER A 1 217 ? 42.203 29.021 62.258 1.00 61.03 217 SER A C 1
ATOM 1817 O O . SER A 1 217 ? 43.224 29.709 62.291 1.00 61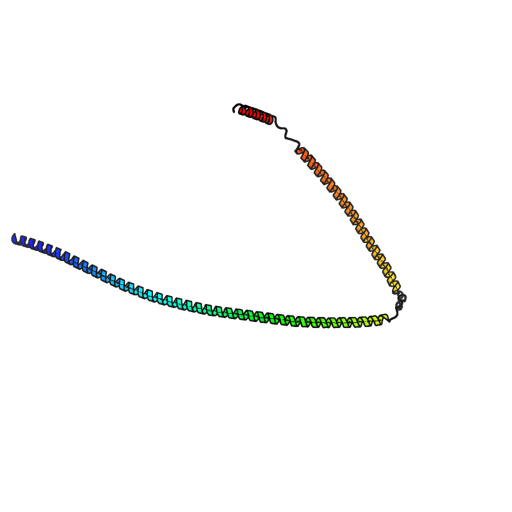.03 217 SER A O 1
ATOM 1819 N N . SER A 1 218 ? 42.172 27.871 61.565 1.00 58.47 218 SER A N 1
ATOM 1820 C CA . SER A 1 218 ? 43.294 27.427 60.719 1.00 58.47 218 SER A CA 1
ATOM 1821 C C . SER A 1 218 ? 43.415 28.236 59.424 1.00 58.47 218 SER A C 1
ATOM 1823 O O . SER A 1 218 ? 44.532 28.532 59.011 1.00 58.47 218 SER A O 1
ATOM 1825 N N . ALA A 1 219 ? 42.293 28.640 58.815 1.00 57.38 219 ALA A N 1
ATOM 1826 C CA . ALA A 1 219 ? 42.271 29.498 57.629 1.00 57.38 219 ALA A CA 1
ATOM 1827 C C . ALA A 1 219 ? 42.766 30.921 57.945 1.00 57.38 219 ALA A C 1
ATOM 1829 O O . ALA A 1 219 ? 43.558 31.464 57.179 1.00 57.38 219 ALA A O 1
ATOM 1830 N N . HIS A 1 220 ? 42.403 31.478 59.110 1.00 54.25 220 HIS A N 1
ATOM 1831 C CA . HIS A 1 220 ? 42.910 32.773 59.587 1.00 54.25 220 HIS A CA 1
ATOM 1832 C C . HIS A 1 220 ? 44.421 32.732 59.881 1.00 54.25 220 HIS A C 1
ATOM 1834 O O . HIS A 1 220 ? 45.153 33.658 59.539 1.00 54.25 220 HIS A O 1
ATOM 1840 N N . ARG A 1 221 ? 44.932 31.608 60.410 1.00 52.78 221 ARG A N 1
ATOM 1841 C CA . ARG A 1 221 ? 46.377 31.407 60.639 1.00 52.78 221 ARG A CA 1
ATOM 1842 C C . ARG A 1 221 ? 47.203 31.243 59.356 1.00 52.78 221 ARG A C 1
ATOM 1844 O O . ARG A 1 221 ? 48.410 31.480 59.401 1.00 52.78 221 ARG A O 1
ATOM 1851 N N . THR A 1 222 ? 46.592 30.879 58.226 1.00 51.38 222 THR A N 1
ATOM 1852 C CA . THR A 1 222 ? 47.266 30.828 56.913 1.00 51.38 222 THR A CA 1
ATOM 1853 C C . THR A 1 222 ? 47.161 32.126 56.107 1.00 51.38 222 THR A C 1
ATOM 1855 O O . THR A 1 222 ? 47.963 32.320 55.201 1.00 51.38 222 THR A O 1
ATOM 1858 N N . THR A 1 223 ? 46.246 33.042 56.445 1.00 52.81 223 THR A N 1
ATOM 1859 C CA . THR A 1 223 ? 46.081 34.332 55.743 1.00 52.81 223 THR A CA 1
ATOM 1860 C C . THR A 1 223 ? 46.761 35.522 56.431 1.00 52.81 223 THR A C 1
ATOM 1862 O O . THR A 1 223 ? 46.919 36.565 55.806 1.00 52.81 223 THR A O 1
ATOM 1865 N N . GLU A 1 224 ? 47.230 35.384 57.677 1.00 52.28 224 GLU A N 1
ATOM 1866 C CA . GLU A 1 224 ? 47.941 36.456 58.408 1.00 52.28 224 GLU A CA 1
ATOM 1867 C C . GLU A 1 224 ? 49.481 36.374 58.342 1.00 52.28 224 GLU A C 1
ATOM 1869 O O . GLU A 1 224 ? 50.191 37.173 58.956 1.00 52.28 224 GLU A O 1
ATOM 1874 N N . LYS A 1 225 ? 50.042 35.462 57.537 1.00 47.28 225 LYS A N 1
ATOM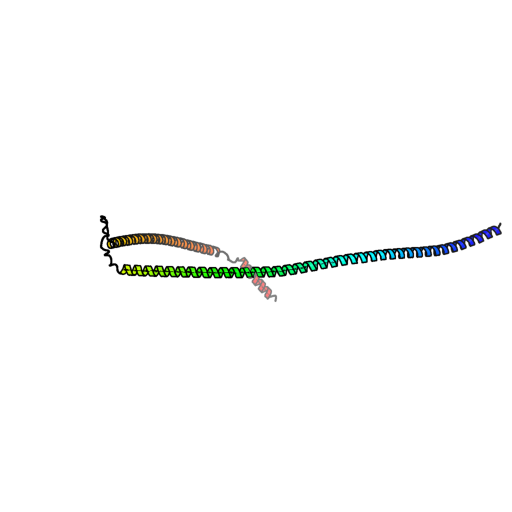 1875 C CA . LYS A 1 225 ? 51.470 35.474 57.188 1.00 47.28 225 LYS A CA 1
ATOM 1876 C C . LYS A 1 225 ? 51.652 35.779 55.703 1.00 47.28 225 LYS A C 1
ATOM 1878 O O . LYS A 1 225 ? 51.340 34.955 54.857 1.00 47.28 225 LYS A O 1
ATOM 1883 N N . THR A 1 226 ? 52.298 36.921 55.448 1.00 44.00 226 THR A N 1
ATOM 1884 C CA . THR A 1 226 ? 53.008 37.337 54.218 1.00 44.00 226 THR A CA 1
ATOM 1885 C C . THR A 1 226 ? 52.288 38.254 53.218 1.00 44.00 226 THR A C 1
ATOM 1887 O O . THR A 1 226 ? 52.044 37.883 52.085 1.00 44.00 226 THR A O 1
ATOM 1890 N N . VAL A 1 227 ? 52.170 39.544 53.561 1.00 47.09 227 VAL A N 1
ATOM 1891 C CA . VAL A 1 227 ? 52.650 40.617 52.659 1.00 47.09 227 VAL A CA 1
ATOM 1892 C C . VAL A 1 227 ? 53.392 41.676 53.490 1.00 47.09 227 VAL A C 1
ATOM 1894 O O . VAL A 1 227 ? 52.985 42.827 53.613 1.00 47.09 227 VAL A O 1
ATOM 1897 N N . ARG A 1 228 ? 54.523 41.295 54.099 1.00 54.59 228 ARG A N 1
ATOM 1898 C CA . ARG A 1 228 ? 55.554 42.285 54.453 1.00 54.59 228 ARG A CA 1
ATOM 1899 C C . ARG A 1 228 ? 56.260 42.643 53.145 1.00 54.59 228 ARG A C 1
ATOM 1901 O O . ARG A 1 228 ? 57.055 41.847 52.653 1.00 54.59 228 ARG A O 1
ATOM 1908 N N . LYS A 1 229 ? 55.925 43.793 52.543 1.00 55.75 229 LYS A N 1
ATOM 1909 C CA . LYS A 1 229 ? 56.621 44.315 51.352 1.00 55.75 229 LYS A CA 1
ATOM 1910 C C . LYS A 1 229 ? 58.132 44.340 51.629 1.00 55.75 229 LYS A C 1
ATOM 1912 O O . LYS A 1 229 ? 58.561 44.999 52.574 1.00 55.75 229 LYS A O 1
ATOM 1917 N N . SER A 1 230 ? 58.914 43.617 50.825 1.00 61.81 230 SER A N 1
ATOM 1918 C CA . SER A 1 230 ? 60.377 43.589 50.946 1.00 61.81 230 SER A CA 1
ATOM 1919 C C . SER A 1 230 ? 60.971 44.989 50.740 1.00 61.81 230 SER A C 1
ATOM 1921 O O . SER A 1 230 ? 60.469 45.771 49.932 1.00 61.81 230 SER A O 1
ATOM 1923 N N . GLU A 1 231 ? 62.055 45.314 51.446 1.00 69.75 231 GLU A N 1
ATOM 1924 C CA . GLU A 1 231 ? 62.769 46.599 51.325 1.00 69.75 231 GLU A CA 1
ATOM 1925 C C . GLU A 1 231 ? 63.209 46.891 49.882 1.00 69.75 231 GLU A C 1
ATOM 1927 O O . GLU A 1 231 ? 63.207 48.038 49.438 1.00 69.75 231 GLU A O 1
ATOM 1932 N N . ARG A 1 232 ? 63.468 45.837 49.100 1.00 69.25 232 ARG A N 1
ATOM 1933 C CA . ARG A 1 232 ? 63.786 45.919 47.672 1.00 69.25 232 ARG A CA 1
ATOM 1934 C C . ARG A 1 232 ? 62.627 46.470 46.832 1.00 69.25 232 ARG A C 1
ATOM 1936 O O . ARG A 1 232 ? 62.876 47.193 45.874 1.00 69.25 232 ARG A O 1
ATOM 1943 N N . ALA A 1 233 ? 61.377 46.183 47.200 1.00 70.19 233 ALA A N 1
ATOM 1944 C CA . ALA A 1 233 ? 60.202 46.743 46.528 1.00 70.19 233 ALA A CA 1
ATOM 1945 C C . ALA A 1 233 ? 60.037 48.244 46.825 1.00 70.19 233 ALA A C 1
ATOM 1947 O O . ALA A 1 233 ? 59.728 49.009 45.917 1.00 70.19 233 ALA A O 1
ATOM 1948 N N . LYS A 1 234 ? 60.340 48.682 48.056 1.00 75.25 234 LYS A N 1
ATOM 1949 C CA . LYS A 1 234 ? 60.348 50.112 48.416 1.00 75.25 234 LYS A CA 1
ATOM 1950 C C . LYS A 1 234 ? 61.466 50.879 47.694 1.00 75.25 234 LYS A C 1
ATOM 1952 O O . LYS A 1 234 ? 61.222 51.963 47.180 1.00 75.25 234 LYS A O 1
ATOM 1957 N N . MET A 1 235 ? 62.658 50.285 47.588 1.00 73.12 235 MET A N 1
ATOM 1958 C CA . MET A 1 235 ? 63.787 50.834 46.819 1.00 73.12 235 MET A CA 1
ATOM 1959 C C . MET A 1 235 ? 63.496 50.948 45.315 1.00 73.12 235 MET A C 1
ATOM 1961 O O . MET A 1 235 ? 63.979 51.866 44.661 1.00 73.12 235 MET A O 1
ATOM 1965 N N . LEU A 1 236 ? 62.723 50.023 44.738 1.00 78.00 236 LEU A N 1
ATOM 1966 C CA . LEU A 1 236 ? 62.319 50.106 43.330 1.00 78.00 236 LEU A CA 1
ATOM 1967 C C . LEU A 1 236 ? 61.229 51.163 43.104 1.00 78.00 236 LEU A C 1
ATOM 1969 O O . LEU A 1 236 ? 61.277 51.848 42.086 1.00 78.00 236 LEU A O 1
ATOM 1973 N N . GLU A 1 237 ? 60.297 51.342 44.047 1.00 78.56 237 GLU A N 1
ATOM 1974 C CA . GLU A 1 237 ? 59.295 52.419 44.007 1.00 78.56 237 GLU A CA 1
ATOM 1975 C C . GLU A 1 237 ? 59.954 53.811 44.091 1.00 78.56 237 GLU A C 1
ATOM 1977 O O . GLU A 1 237 ? 59.600 54.693 43.304 1.00 78.56 237 GLU A O 1
ATOM 1982 N N . SER A 1 238 ? 60.960 54.004 44.957 1.00 78.44 238 SER A N 1
ATOM 1983 C CA . SER A 1 238 ? 61.702 55.274 45.033 1.00 78.44 238 SER A CA 1
ATOM 1984 C C . SER A 1 238 ? 62.509 55.555 43.759 1.00 78.44 238 SER A C 1
ATOM 1986 O O . SER A 1 238 ? 62.437 56.658 43.222 1.00 78.44 238 SER A O 1
ATOM 1988 N N . ARG A 1 239 ? 63.180 54.542 43.191 1.00 82.50 239 ARG A N 1
ATOM 1989 C CA . ARG A 1 239 ? 63.907 54.671 41.910 1.00 82.50 239 ARG A CA 1
ATOM 1990 C C . ARG A 1 239 ? 62.986 54.994 40.729 1.00 82.50 239 ARG A C 1
ATOM 1992 O O . ARG A 1 239 ? 63.371 55.731 39.827 1.00 82.50 239 ARG A O 1
ATOM 1999 N N . LEU A 1 240 ? 61.763 54.459 40.728 1.00 81.38 240 LEU A N 1
ATOM 2000 C CA . LEU A 1 240 ? 60.735 54.785 39.732 1.00 81.38 240 LEU A CA 1
ATOM 2001 C C . LEU A 1 240 ? 60.249 56.234 39.864 1.00 81.38 240 LEU A C 1
ATOM 2003 O O . LEU A 1 240 ? 59.992 56.883 38.849 1.00 81.38 240 LEU A O 1
ATOM 2007 N N . ALA A 1 241 ? 60.123 56.741 41.092 1.00 81.81 241 ALA A N 1
ATOM 2008 C CA . ALA A 1 241 ? 59.767 58.133 41.346 1.00 81.81 241 ALA A CA 1
ATOM 2009 C C . ALA A 1 241 ? 60.877 59.096 40.886 1.00 81.81 241 ALA A C 1
ATOM 2011 O O . ALA A 1 241 ? 60.583 60.070 40.194 1.00 81.81 241 ALA A O 1
ATOM 2012 N N . GLU A 1 242 ? 62.144 58.778 41.165 1.00 82.19 242 GLU A N 1
ATOM 2013 C CA . GLU A 1 242 ? 63.305 59.547 40.690 1.00 82.19 242 GLU A CA 1
ATOM 2014 C C . GLU A 1 242 ? 63.409 59.552 39.155 1.00 82.19 242 GLU A C 1
ATOM 2016 O O . GLU A 1 242 ? 63.562 60.612 38.550 1.00 82.19 242 GLU A O 1
ATOM 2021 N N . ALA A 1 243 ? 63.228 58.399 38.498 1.00 79.19 243 ALA A N 1
ATOM 2022 C CA . ALA A 1 243 ? 63.232 58.311 37.034 1.00 79.19 243 ALA A CA 1
ATOM 2023 C C . ALA A 1 243 ? 62.079 59.105 36.384 1.00 79.19 243 ALA A C 1
ATOM 2025 O O . ALA A 1 243 ? 62.243 59.687 35.309 1.00 79.19 243 ALA A O 1
ATOM 2026 N N . ARG A 1 244 ? 60.906 59.170 37.031 1.00 80.88 244 ARG A N 1
ATOM 2027 C CA . ARG A 1 244 ? 59.779 60.002 36.572 1.00 80.88 244 ARG A CA 1
ATOM 2028 C C . ARG A 1 244 ? 60.058 61.497 36.739 1.00 80.88 244 ARG A C 1
ATOM 2030 O O . ARG A 1 244 ? 59.712 62.256 35.838 1.00 80.88 244 ARG A O 1
ATOM 2037 N N . ALA A 1 245 ? 60.712 61.904 37.827 1.00 78.06 245 ALA A N 1
ATOM 2038 C CA . ALA A 1 245 ? 61.114 63.294 38.048 1.00 78.06 245 ALA A CA 1
ATOM 2039 C C . ALA A 1 245 ? 62.191 63.758 37.047 1.00 78.06 245 ALA A C 1
ATOM 2041 O O . ALA A 1 245 ? 62.109 64.866 36.519 1.00 78.06 245 ALA A O 1
ATOM 2042 N N . GLN A 1 246 ? 63.151 62.890 36.707 1.00 75.75 246 GLN A N 1
ATOM 2043 C CA . GLN A 1 246 ? 64.140 63.170 35.657 1.00 75.75 246 GLN A CA 1
ATOM 2044 C C . GLN A 1 246 ? 63.490 63.285 34.271 1.00 75.75 246 GLN A C 1
ATOM 2046 O O . GLN A 1 246 ? 63.845 64.167 33.493 1.00 75.75 246 GLN A O 1
ATOM 2051 N N . ARG A 1 247 ? 62.476 62.460 33.970 1.00 70.69 247 ARG A N 1
ATOM 2052 C CA . ARG A 1 247 ? 61.708 62.566 32.718 1.00 70.69 247 ARG A CA 1
ATOM 2053 C C . ARG A 1 247 ? 60.927 63.881 32.612 1.00 70.69 247 ARG A C 1
ATOM 2055 O O . ARG A 1 247 ? 60.828 64.413 31.515 1.00 70.69 247 ARG A O 1
ATOM 2062 N N . SER A 1 248 ? 60.399 64.419 33.715 1.00 69.62 248 SER A N 1
ATOM 2063 C CA . SER A 1 248 ? 59.714 65.723 33.704 1.00 69.62 248 SER A CA 1
ATOM 2064 C C . SER A 1 248 ? 60.654 66.930 33.626 1.00 69.62 248 SER A C 1
ATOM 2066 O O . SER A 1 248 ? 60.174 68.028 33.400 1.00 69.62 248 SER A O 1
ATOM 2068 N N . GLN A 1 249 ? 61.964 66.749 33.824 1.00 66.81 249 GLN A N 1
ATOM 2069 C CA . GLN A 1 249 ? 62.975 67.802 33.630 1.00 66.81 249 GLN A CA 1
ATOM 2070 C C . GLN A 1 249 ? 63.586 67.794 32.214 1.00 66.81 249 GLN A C 1
ATOM 2072 O O . GLN A 1 249 ? 64.333 68.704 31.869 1.00 66.81 249 GLN A O 1
ATOM 2077 N N . LEU A 1 250 ? 63.272 66.780 31.397 1.00 59.62 250 LEU A N 1
ATOM 2078 C CA . LEU A 1 250 ? 63.693 66.638 29.994 1.00 59.62 250 LEU A CA 1
ATOM 2079 C C . LEU A 1 250 ? 62.534 66.882 28.997 1.00 59.62 250 LEU A C 1
ATOM 2081 O O . LEU A 1 250 ? 62.647 66.522 27.825 1.00 59.62 250 LEU A O 1
ATOM 2085 N N . CYS A 1 251 ? 61.428 67.479 29.454 1.00 50.22 251 CYS A N 1
ATOM 2086 C CA . CYS A 1 251 ? 60.328 68.008 28.639 1.00 50.22 251 CYS A CA 1
ATOM 2087 C C . CYS A 1 251 ? 60.079 69.470 29.005 1.00 50.22 251 CYS A C 1
ATOM 2089 O O . CYS A 1 251 ? 60.112 69.766 30.219 1.00 50.22 251 CYS A O 1
#

Organism: Oikopleura dioica (NCBI:txid34765)

Sequence (251 aa):
MFEEDWQKEENRLEENILDAKLSREMAVINHAKEIQRKHALADELREEYQKLLDEASVRNAEERAFIEDRIQQIIEANKKIAQIRERLELEKHKIAGEIRDHRNKLFAEKAEHDANEMNAKKKLIASIRAFQRRALEERQFKQPEDLTTSAGHGLLDEMSIAELQERLSILREEFKRAEEERREKIHQLKNEREDLLNKTSQKINAFQLQVKEKRSSSAHRTTEKTVRKSERAKMLESRLAEARAQRSQLC

Radius of gyration: 70.29 Å; chains: 1; bounding box: 128×94×180 Å

Secondary structure (DSSP, 8-state):
-HHHHHHHHHHHHHHHHHHHHHHHHHHHHHHHHHHHHHHHHHHHHHHHHHHHHHHHHHHHHHHHHHHHHHHHHHHHHHHHHHHHHHHHHHHHHHHHHHHHHHHHHHHHHHHHHHHHHHHHHHHHHHHHHHHHHHHHHHHHTS----TTS---S--TT---HHHHHHHHHHHHHHHHHHHHHHHHHHHHHHHHHHHHHHHHHHHHHHHHHHHHHHHHHHHHHHHSS-----HHHHHHHHHHHHHHHHHHT--